Protein AF-R6HQ05-F1 (afdb_monomer_lite)

Radius of gyration: 18.75 Å; chains: 1; bounding box: 53×32×46 Å

Foldseek 3Di:
DVVLVVCVVVVVVVVNLVVLVVCLVVVNDEPLCLLVLQVCLVVPVLVSSLVSLVSDPYDDVQSSLQSPLQSVLVVLLVPDDPVLVVLLVVLVVVLVVCVVVLVLVVNLVSLVVSCVSRVRLVSLVSNLVSCVSVVVLVVSLVSLVVSVVSHYDCVLVSLLSQLLSCVVVVNPVSNVVSVVVNVSCCSNVVPPPPCVVSVVSVVVVVPVD

pLDDT: mean 86.11, std 14.55, range [32.97, 98.38]

Secondary structure (DSSP, 8-state):
-HHHHHHHHTT-HHHHHHHHHHHHHTT---TTHHHHHHHHHHTT-HHHHHHHHHH--SS-HHHHHHHHHHHHHHHHHHHS-HHHHHHHHHHHHHHHHHHHTT-HHHHHHHHHHHHHHH--THHHHHHHHHHHHTT-HHHHHHHHHHHHHH--TTHHHHHHHHHHHHHHTT-HHHHHHHHHHHHHHHHHHTT---HHHHHHHHHTTTT--

Structure (mmCIF, N/CA/C/O backbone):
data_AF-R6HQ05-F1
#
_entry.id   AF-R6HQ05-F1
#
loop_
_atom_site.group_PDB
_atom_site.id
_atom_site.type_symbol
_atom_site.label_atom_id
_atom_site.label_alt_id
_atom_site.label_comp_id
_atom_site.label_asym_id
_atom_site.label_entity_id
_atom_site.label_seq_id
_atom_site.pdbx_PDB_ins_code
_atom_site.Cartn_x
_atom_site.Cartn_y
_atom_site.Cartn_z
_atom_site.occupancy
_atom_site.B_iso_or_equiv
_atom_site.auth_seq_id
_atom_site.auth_comp_id
_atom_site.auth_asym_id
_atom_site.auth_atom_id
_atom_site.pdbx_PDB_model_num
ATOM 1 N N . MET A 1 1 ? -6.463 -5.840 24.312 1.00 82.12 1 MET A N 1
ATOM 2 C CA . MET A 1 1 ? -6.304 -6.082 22.861 1.00 82.12 1 MET A CA 1
ATOM 3 C C . MET A 1 1 ? -6.066 -7.549 22.530 1.00 82.12 1 MET A C 1
ATOM 5 O O . MET A 1 1 ? -6.577 -7.997 21.512 1.00 82.12 1 MET A O 1
ATOM 9 N N . ASP A 1 2 ? -5.379 -8.310 23.385 1.00 84.38 2 ASP A N 1
ATOM 10 C CA . ASP A 1 2 ? -5.102 -9.743 23.169 1.00 84.38 2 ASP A CA 1
ATOM 11 C C . ASP A 1 2 ? -6.356 -10.584 22.919 1.00 84.38 2 ASP A C 1
ATOM 13 O O . ASP A 1 2 ? -6.394 -11.342 21.956 1.00 84.38 2 ASP A O 1
ATOM 17 N N . TYR A 1 3 ? -7.422 -10.345 23.686 1.00 90.12 3 TYR A N 1
ATOM 18 C CA . TYR A 1 3 ? -8.707 -11.016 23.479 1.00 90.12 3 TYR A CA 1
ATOM 19 C C . TYR A 1 3 ? -9.308 -10.764 22.082 1.00 90.12 3 TYR A C 1
ATOM 21 O O . TYR A 1 3 ? -9.751 -11.693 21.417 1.00 90.12 3 TYR A O 1
ATOM 29 N N . ILE A 1 4 ? -9.256 -9.525 21.573 1.00 90.31 4 ILE A N 1
ATOM 30 C CA . ILE A 1 4 ? -9.752 -9.214 20.219 1.00 90.31 4 ILE A CA 1
ATOM 31 C C . ILE A 1 4 ? -8.893 -9.914 19.154 1.00 90.31 4 ILE A C 1
ATOM 33 O O . ILE A 1 4 ? -9.422 -10.408 18.160 1.00 90.31 4 ILE A O 1
ATOM 37 N N . ASN A 1 5 ? -7.574 -9.992 19.358 1.00 86.44 5 ASN A N 1
ATOM 38 C CA . ASN A 1 5 ? -6.688 -10.735 18.459 1.00 86.44 5 ASN A CA 1
ATOM 39 C C . ASN A 1 5 ? -6.980 -12.243 18.472 1.00 86.44 5 ASN A C 1
ATOM 41 O O . ASN A 1 5 ? -6.935 -12.871 17.417 1.00 86.44 5 ASN A O 1
ATOM 45 N N . GLU A 1 6 ? -7.309 -12.821 19.626 1.00 92.06 6 GLU A N 1
ATOM 46 C CA . GLU A 1 6 ? -7.728 -14.220 19.727 1.00 92.06 6 GLU A CA 1
ATOM 47 C C . GLU A 1 6 ? -9.030 -14.471 18.950 1.00 92.06 6 GLU A C 1
ATOM 49 O O . GLU A 1 6 ? -9.093 -15.385 18.125 1.00 92.06 6 GLU A O 1
ATOM 54 N N . LEU A 1 7 ? -10.036 -13.608 19.122 1.00 93.12 7 LEU A N 1
ATOM 55 C CA . LEU A 1 7 ? -11.293 -13.686 18.372 1.00 93.12 7 LEU A CA 1
ATOM 56 C C . LEU A 1 7 ? -11.079 -13.546 16.855 1.00 93.12 7 LEU A C 1
ATOM 58 O O . LEU A 1 7 ? -11.702 -14.269 16.074 1.00 93.12 7 LEU A O 1
ATOM 62 N N . LEU A 1 8 ? -10.164 -12.667 16.424 1.00 88.25 8 LEU A N 1
ATOM 63 C CA . LEU A 1 8 ? -9.763 -12.540 15.017 1.00 88.25 8 LEU A CA 1
ATOM 64 C C . LEU A 1 8 ? -9.166 -13.842 14.468 1.00 88.25 8 LEU A C 1
ATOM 66 O O . LEU A 1 8 ? -9.510 -14.241 13.355 1.00 88.25 8 LEU A O 1
ATOM 70 N N . LEU A 1 9 ? -8.292 -14.512 15.228 1.00 89.44 9 LEU A N 1
ATOM 71 C CA . LEU A 1 9 ? -7.706 -15.801 14.836 1.00 89.44 9 LEU A CA 1
ATOM 72 C C . LEU A 1 9 ? -8.773 -16.897 14.728 1.00 89.44 9 LEU A C 1
ATOM 74 O O . LEU A 1 9 ? -8.717 -17.726 13.820 1.00 89.44 9 LEU A O 1
ATOM 78 N N . GLN A 1 10 ? -9.773 -16.859 15.608 1.00 93.88 10 GLN A N 1
ATOM 79 C CA . GLN A 1 10 ? -10.932 -17.755 15.592 1.00 93.88 10 GLN A CA 1
ATOM 80 C C . GLN A 1 10 ? -11.981 -17.378 14.529 1.00 93.88 10 GLN A C 1
ATOM 82 O O . GLN A 1 10 ? -12.982 -18.079 14.398 1.00 93.88 10 GLN A O 1
ATOM 87 N N . LYS A 1 11 ? -11.773 -16.296 13.762 1.00 93.44 11 LYS A N 1
ATOM 88 C CA . LYS A 1 11 ? -12.719 -15.765 12.762 1.00 93.44 11 LYS A CA 1
ATOM 89 C C . LYS A 1 11 ? -14.097 -15.401 13.339 1.00 93.44 11 LYS A C 1
ATOM 91 O O . LYS A 1 11 ? -15.098 -15.416 12.627 1.00 93.44 11 LYS A O 1
ATOM 96 N N . ARG A 1 12 ? -14.162 -15.050 14.626 1.00 95.62 12 ARG A N 1
ATOM 97 C CA . ARG A 1 12 ? -15.396 -14.648 15.327 1.00 95.62 12 ARG A CA 1
ATOM 98 C C . ARG A 1 12 ? -15.649 -13.153 15.126 1.00 95.62 12 ARG A C 1
ATOM 100 O O . ARG A 1 12 ? -15.539 -12.358 16.055 1.00 95.62 12 ARG A O 1
ATOM 107 N N . TYR A 1 13 ? -15.908 -12.754 13.881 1.00 94.19 13 TYR A N 1
ATOM 108 C CA . TYR A 1 13 ? -15.890 -11.342 13.478 1.00 94.19 13 TYR A CA 1
ATOM 109 C C . TYR A 1 13 ? -16.993 -10.494 14.124 1.00 94.19 13 TYR A C 1
ATOM 111 O O . TYR A 1 13 ? -16.723 -9.357 14.502 1.00 94.19 13 TYR A O 1
ATOM 119 N N . ASP A 1 14 ? -18.192 -11.039 14.335 1.00 93.75 14 ASP A N 1
ATOM 120 C CA . ASP A 1 14 ? -19.282 -10.310 15.005 1.00 93.75 14 ASP A CA 1
ATOM 121 C C . ASP A 1 14 ? -18.916 -9.938 16.451 1.00 93.75 14 ASP A C 1
ATOM 123 O O . ASP A 1 14 ? -19.203 -8.837 16.927 1.00 93.75 14 ASP A O 1
ATOM 127 N N . GLU A 1 15 ? -18.198 -10.825 17.140 1.00 96.00 15 GLU A N 1
ATOM 128 C CA . GLU A 1 15 ? -17.696 -10.576 18.493 1.00 96.00 15 GLU A CA 1
ATOM 129 C C . GLU A 1 15 ? -16.528 -9.597 18.494 1.00 96.00 15 GLU A C 1
ATOM 131 O O . GLU A 1 15 ? -16.461 -8.726 19.360 1.00 96.00 15 GLU A O 1
ATOM 136 N N . VAL A 1 16 ? -15.647 -9.673 17.490 1.00 95.81 16 VAL A N 1
ATOM 137 C CA . VAL A 1 16 ? -14.600 -8.664 17.274 1.00 95.81 16 VAL A CA 1
ATOM 138 C C . VAL A 1 16 ? -15.221 -7.274 17.151 1.00 95.81 16 VAL A C 1
ATOM 140 O O . VAL A 1 16 ? -14.784 -6.354 17.844 1.00 95.81 16 VAL A O 1
ATOM 143 N N . PHE A 1 17 ? -16.251 -7.113 16.315 1.00 95.88 17 PHE A N 1
ATOM 144 C CA . PHE A 1 17 ? -16.939 -5.832 16.160 1.00 95.88 17 PHE A CA 1
ATOM 145 C C . PHE A 1 17 ? -17.631 -5.402 17.449 1.00 95.88 17 PHE A C 1
ATOM 147 O O . PHE A 1 17 ? -17.467 -4.256 17.860 1.00 95.88 17 PHE A O 1
ATOM 154 N N . SER A 1 18 ? -18.314 -6.318 18.135 1.00 94.88 18 SER A N 1
ATOM 155 C CA . SER A 1 18 ? -18.964 -6.037 19.420 1.00 94.88 18 SER A CA 1
ATOM 156 C C . SER A 1 18 ? -17.971 -5.510 20.464 1.00 94.88 18 SER A C 1
ATOM 158 O O . SER A 1 18 ? -18.224 -4.494 21.110 1.00 94.88 18 SER A O 1
ATOM 160 N N . CYS A 1 19 ? -16.793 -6.133 20.581 1.00 95.56 19 CYS A N 1
ATOM 161 C CA . CYS A 1 19 ? -15.726 -5.652 21.457 1.00 95.56 19 CYS A CA 1
ATOM 162 C C . CYS A 1 19 ? -15.192 -4.277 21.031 1.00 95.56 19 CYS A C 1
ATOM 164 O O . CYS A 1 19 ? -14.932 -3.434 21.886 1.00 95.56 19 CYS A O 1
ATOM 166 N N . ILE A 1 20 ? -15.017 -4.034 19.728 1.00 94.69 20 ILE A N 1
ATOM 167 C CA . ILE A 1 20 ? -14.551 -2.737 19.218 1.00 94.69 20 ILE A CA 1
ATOM 168 C C . ILE A 1 20 ? -15.558 -1.628 19.540 1.00 94.69 20 ILE A C 1
ATOM 170 O O . ILE A 1 20 ? -15.151 -0.583 20.047 1.00 94.69 20 ILE A O 1
ATOM 174 N N . TYR A 1 21 ? -16.850 -1.849 19.290 1.00 93.44 21 TYR A N 1
ATOM 175 C CA . TYR A 1 21 ? -17.892 -0.867 19.587 1.00 93.44 21 TYR A CA 1
ATOM 176 C C . TYR A 1 21 ? -17.977 -0.569 21.089 1.00 93.44 21 TYR A C 1
ATOM 178 O O . TYR A 1 21 ? -17.942 0.602 21.457 1.00 93.44 21 TYR A O 1
ATOM 186 N N . SER A 1 22 ? -17.932 -1.588 21.958 1.00 93.31 22 SER A N 1
ATOM 187 C CA . SER A 1 22 ? -17.864 -1.394 23.419 1.00 93.31 22 SER A CA 1
ATOM 188 C C . SER A 1 22 ? -16.647 -0.554 23.835 1.00 93.31 22 SER A C 1
ATOM 190 O O . SER A 1 22 ? -16.787 0.393 24.608 1.00 93.31 22 SER A O 1
ATOM 192 N N . LEU A 1 23 ? -15.458 -0.804 23.270 1.00 92.56 23 LEU A N 1
ATOM 193 C CA . LEU A 1 23 ? -14.274 0.020 23.554 1.00 92.56 23 LEU A CA 1
ATOM 194 C C . LEU A 1 23 ? -14.453 1.486 23.137 1.00 92.56 23 LEU A C 1
ATOM 196 O O . LEU A 1 23 ? -13.932 2.382 23.807 1.00 92.56 23 LEU A O 1
ATOM 200 N N . ILE A 1 24 ? -15.141 1.740 22.023 1.00 90.56 24 ILE A N 1
ATOM 201 C CA . ILE A 1 24 ? -15.408 3.095 21.526 1.00 90.56 24 ILE A CA 1
ATOM 202 C C . ILE A 1 24 ? -16.433 3.797 22.420 1.00 90.56 24 ILE A C 1
ATOM 204 O O . ILE A 1 24 ? -16.172 4.917 22.864 1.00 90.56 24 ILE A O 1
ATOM 208 N N . GLU A 1 25 ? -17.549 3.137 22.733 1.00 90.94 25 GLU A N 1
ATOM 209 C CA . GLU A 1 25 ? -18.609 3.652 23.608 1.00 90.94 25 GLU A CA 1
ATOM 210 C C . GLU A 1 25 ? -18.078 3.987 25.006 1.00 90.94 25 GLU A C 1
ATOM 212 O O . GLU A 1 25 ? -18.337 5.067 25.542 1.00 90.94 25 GLU A O 1
ATOM 217 N N . GLU A 1 26 ? -17.239 3.114 25.565 1.00 91.56 26 GLU A N 1
ATOM 218 C CA . GLU A 1 26 ? -16.600 3.311 26.867 1.00 91.56 26 GLU A CA 1
ATOM 219 C C . GLU A 1 26 ? -15.440 4.320 26.837 1.00 91.56 26 GLU A C 1
ATOM 221 O O . GLU A 1 26 ? -14.815 4.569 27.870 1.00 91.56 26 GLU A O 1
ATOM 226 N N . LYS A 1 27 ? -15.119 4.904 25.671 1.00 88.31 27 LYS A N 1
ATOM 227 C CA . LYS A 1 27 ? -13.971 5.809 25.454 1.00 88.31 27 LYS A CA 1
ATOM 228 C C . LYS A 1 27 ? -12.625 5.193 25.864 1.00 88.31 27 LYS A C 1
ATOM 230 O O . LYS A 1 27 ? -11.702 5.900 26.265 1.00 88.31 27 LYS A O 1
ATOM 235 N N . LYS A 1 28 ? -12.506 3.871 25.740 1.00 89.44 28 LYS A N 1
ATOM 236 C CA . LYS A 1 28 ? -11.291 3.084 26.009 1.00 89.44 28 LYS A CA 1
ATOM 237 C C . LYS A 1 28 ? -10.533 2.705 24.737 1.00 89.44 28 LYS A C 1
ATOM 239 O O . LYS A 1 28 ? -9.497 2.049 24.816 1.00 89.44 28 LYS A O 1
ATOM 244 N N . ALA A 1 29 ? -11.028 3.104 23.567 1.00 87.94 29 ALA A N 1
ATOM 245 C CA . ALA A 1 29 ? -10.339 2.903 22.302 1.00 87.94 29 ALA A CA 1
ATOM 246 C C . ALA A 1 29 ? -8.965 3.599 22.305 1.00 87.94 29 ALA A C 1
ATOM 248 O O . ALA A 1 29 ? -8.835 4.777 22.635 1.00 87.94 29 ALA A O 1
ATOM 249 N N . THR A 1 30 ? -7.931 2.868 21.896 1.00 87.50 30 THR A N 1
ATOM 250 C CA . THR A 1 30 ? -6.555 3.368 21.784 1.00 87.50 30 THR A CA 1
ATOM 251 C C . THR A 1 30 ? -6.050 3.215 20.352 1.00 87.50 30 THR A C 1
ATOM 253 O O . THR A 1 30 ? -6.671 2.541 19.526 1.00 87.50 30 THR A O 1
ATOM 256 N N . LYS A 1 31 ? -4.874 3.792 20.046 1.00 85.25 31 LYS A N 1
ATOM 257 C CA . LYS A 1 31 ? -4.185 3.614 18.745 1.00 85.25 31 LYS A CA 1
ATOM 258 C C . LYS A 1 31 ? -3.986 2.148 18.365 1.00 85.25 31 LYS A C 1
ATOM 260 O O . LYS A 1 31 ? -3.755 1.839 17.199 1.00 85.25 31 LYS A O 1
ATOM 265 N N . GLU A 1 32 ? -4.098 1.247 19.338 1.00 85.88 32 GLU A N 1
ATOM 266 C CA . GLU A 1 32 ? -3.946 -0.173 19.113 1.00 85.88 32 GLU A CA 1
ATOM 267 C C . GLU A 1 32 ? -5.054 -0.794 18.264 1.00 85.88 32 GLU A C 1
ATOM 269 O O . GLU A 1 32 ? -4.862 -1.893 17.747 1.00 85.88 32 GLU A O 1
ATOM 274 N N . LEU A 1 33 ? -6.173 -0.089 18.057 1.00 89.50 33 LEU A N 1
ATOM 275 C CA . LEU A 1 33 ? -7.233 -0.531 17.153 1.00 89.50 33 LEU A CA 1
ATOM 276 C C . LEU A 1 33 ? -6.831 -0.466 15.677 1.00 89.50 33 LEU A C 1
ATOM 278 O O . LEU A 1 33 ? -7.313 -1.285 14.902 1.00 89.50 33 LEU A O 1
ATOM 282 N N . TYR A 1 34 ? -5.958 0.457 15.256 1.00 90.00 34 TYR A N 1
ATOM 283 C CA . TYR A 1 34 ? -5.678 0.647 13.826 1.00 90.00 34 TYR A CA 1
ATOM 284 C C . TYR A 1 34 ? -5.182 -0.617 13.103 1.00 90.00 34 TYR A C 1
ATOM 286 O O . TYR A 1 34 ? -5.715 -0.916 12.038 1.00 90.00 34 TYR A O 1
ATOM 294 N N . PRO A 1 35 ? -4.239 -1.410 13.647 1.00 88.06 35 PRO A N 1
ATOM 295 C CA . PRO A 1 35 ? -3.857 -2.679 13.031 1.00 88.06 35 PRO A CA 1
ATOM 296 C C . PRO A 1 35 ? -5.010 -3.678 12.894 1.00 88.06 35 PRO A C 1
ATOM 298 O O . PRO A 1 35 ? -5.084 -4.404 11.906 1.00 88.06 35 PRO A O 1
ATOM 301 N N . ILE A 1 36 ? -5.912 -3.724 13.878 1.00 91.00 36 ILE A N 1
ATOM 302 C CA . ILE A 1 36 ? -7.086 -4.604 13.859 1.00 91.00 36 ILE A CA 1
ATOM 303 C C . ILE A 1 36 ? -8.043 -4.159 12.755 1.00 91.00 36 ILE A C 1
ATOM 305 O O . ILE A 1 36 ? -8.438 -4.967 11.919 1.00 91.00 36 ILE A O 1
ATOM 309 N N . LEU A 1 37 ? -8.342 -2.861 12.697 1.00 92.44 37 LEU A N 1
ATOM 310 C CA . LEU A 1 37 ? -9.172 -2.264 11.653 1.00 92.44 37 LEU A CA 1
ATOM 311 C C . LEU A 1 37 ? -8.565 -2.459 10.263 1.00 92.44 37 LEU A C 1
ATOM 313 O O . LEU A 1 37 ? -9.282 -2.764 9.315 1.00 92.44 37 LEU A O 1
ATOM 317 N N . PHE A 1 38 ? -7.242 -2.365 10.142 1.00 89.75 38 PHE A N 1
ATOM 318 C CA . PHE A 1 38 ? -6.550 -2.622 8.887 1.00 89.75 38 PHE A CA 1
ATOM 319 C C . PHE A 1 38 ? -6.676 -4.087 8.444 1.00 89.75 38 PHE A C 1
ATOM 321 O O . PHE A 1 38 ? -6.961 -4.346 7.277 1.00 89.75 38 PHE A O 1
ATOM 328 N N . LYS A 1 39 ? -6.536 -5.054 9.365 1.00 88.50 39 LYS A N 1
ATOM 329 C CA . LYS A 1 39 ? -6.783 -6.479 9.072 1.00 88.50 39 LYS A CA 1
ATOM 330 C C . LYS A 1 39 ? -8.230 -6.731 8.650 1.00 88.50 39 LYS A C 1
ATOM 332 O O . LYS A 1 39 ? -8.447 -7.448 7.681 1.00 88.50 39 LYS A O 1
ATOM 337 N N . LEU A 1 40 ? -9.196 -6.138 9.354 1.00 91.81 40 LEU A N 1
ATOM 338 C CA . LEU A 1 40 ? -10.625 -6.258 9.048 1.00 91.81 40 LEU A CA 1
ATOM 339 C C . LEU A 1 40 ? -10.966 -5.677 7.670 1.00 91.81 40 LEU A C 1
ATOM 341 O O . LEU A 1 40 ? -11.715 -6.299 6.920 1.00 91.81 40 LEU A O 1
ATOM 345 N N . ALA A 1 41 ? -10.374 -4.534 7.305 1.00 90.06 41 ALA A N 1
ATOM 346 C CA . ALA A 1 41 ? -10.516 -3.969 5.967 1.00 90.06 41 ALA A CA 1
ATOM 347 C C . ALA A 1 41 ? -9.991 -4.953 4.914 1.00 90.06 41 ALA A C 1
ATOM 349 O O . ALA A 1 41 ? -10.721 -5.302 4.001 1.00 90.06 41 ALA A O 1
ATOM 350 N N . LYS A 1 42 ? -8.788 -5.509 5.099 1.00 85.81 42 LYS A N 1
ATOM 351 C CA . LYS A 1 42 ? -8.187 -6.453 4.140 1.00 85.81 42 LYS A CA 1
ATOM 352 C C . LYS A 1 42 ? -8.975 -7.737 3.890 1.00 85.81 42 LYS A C 1
ATOM 354 O O . LYS A 1 42 ? -8.777 -8.366 2.858 1.00 85.81 42 LYS A O 1
ATOM 359 N N . ILE A 1 43 ? -9.815 -8.157 4.830 1.00 88.50 43 ILE A N 1
ATOM 360 C CA . ILE A 1 43 ? -10.664 -9.347 4.672 1.00 88.50 43 ILE A CA 1
ATOM 361 C C . ILE A 1 43 ? -12.092 -9.002 4.216 1.00 88.50 43 ILE A C 1
ATOM 363 O O . ILE A 1 43 ? -12.940 -9.887 4.181 1.00 88.50 43 ILE A O 1
ATOM 367 N N . GLY A 1 44 ? -12.362 -7.738 3.864 1.00 88.00 44 GLY A N 1
ATOM 368 C CA . GLY A 1 44 ? -13.594 -7.316 3.193 1.00 88.00 44 GLY A CA 1
ATOM 369 C C . GLY A 1 44 ? -14.609 -6.556 4.052 1.00 88.00 44 GLY A C 1
ATOM 370 O O . GLY A 1 44 ? -15.648 -6.158 3.529 1.00 88.00 44 GLY A O 1
ATOM 371 N N . TYR A 1 45 ? -14.340 -6.282 5.335 1.00 91.94 45 TYR A N 1
ATOM 372 C CA . TYR A 1 45 ? -15.265 -5.534 6.209 1.00 91.94 45 TYR A CA 1
ATOM 373 C C . TYR A 1 45 ? -15.192 -4.011 6.007 1.00 91.94 45 TYR A C 1
ATOM 375 O O . TYR A 1 45 ? -15.117 -3.230 6.958 1.00 91.94 45 TYR A O 1
ATOM 383 N N . HIS A 1 46 ? -15.187 -3.569 4.751 1.00 91.31 46 HIS A N 1
ATOM 384 C CA . HIS A 1 46 ? -14.944 -2.179 4.373 1.00 91.31 46 HIS A CA 1
ATOM 385 C C . HIS A 1 46 ? -15.942 -1.197 4.989 1.00 91.31 46 HIS A C 1
ATOM 387 O O . HIS A 1 46 ? -15.532 -0.152 5.487 1.00 91.31 46 HIS A O 1
ATOM 393 N N . PHE A 1 47 ? -17.237 -1.529 4.982 1.00 89.25 47 PHE A N 1
ATOM 394 C CA . PHE A 1 47 ? -18.283 -0.639 5.488 1.00 89.25 47 PHE A CA 1
ATOM 395 C C . PHE A 1 47 ? -18.173 -0.436 7.004 1.00 89.25 47 PHE A C 1
ATOM 397 O O . PHE A 1 47 ? -18.075 0.699 7.465 1.00 89.25 47 PHE A O 1
ATOM 404 N N . GLN A 1 48 ? -18.107 -1.530 7.767 1.00 93.75 48 GLN A N 1
ATOM 405 C CA . GLN A 1 48 ? -17.982 -1.496 9.225 1.00 93.75 48 GLN A CA 1
ATOM 406 C C . GLN A 1 48 ? -16.703 -0.771 9.649 1.00 93.75 48 GLN A C 1
ATOM 408 O O . GLN A 1 48 ? -16.727 0.070 10.544 1.00 93.75 48 GLN A O 1
ATOM 413 N N . VAL A 1 49 ? -15.579 -1.050 8.981 1.00 94.19 49 VAL A N 1
ATOM 414 C CA . VAL A 1 49 ? -14.314 -0.375 9.289 1.00 94.19 49 VAL A CA 1
ATOM 415 C C . VAL A 1 49 ? -14.385 1.117 8.962 1.00 94.19 49 VAL A C 1
ATOM 417 O O . VAL A 1 49 ? -13.898 1.922 9.752 1.00 94.19 49 VAL A O 1
ATOM 420 N N . TYR A 1 50 ? -14.997 1.510 7.842 1.00 91.31 50 TYR A N 1
ATOM 421 C CA . TYR A 1 50 ? -15.147 2.923 7.483 1.00 91.31 50 TYR A CA 1
ATOM 422 C C . TYR A 1 50 ? -16.011 3.692 8.493 1.00 91.31 50 TYR A C 1
ATOM 424 O O . TYR A 1 50 ? -15.642 4.796 8.905 1.00 91.31 50 TYR A O 1
ATOM 432 N N . ASP A 1 51 ? -17.122 3.098 8.930 1.00 90.81 51 ASP A N 1
ATOM 433 C CA . ASP A 1 51 ? -17.991 3.656 9.969 1.00 90.81 51 ASP A CA 1
ATOM 434 C C . ASP A 1 51 ? -17.231 3.847 11.292 1.00 90.81 51 ASP A C 1
ATOM 436 O O . ASP A 1 51 ? -17.169 4.951 11.842 1.00 90.81 51 ASP A O 1
ATOM 440 N N . ILE A 1 52 ? -16.530 2.802 11.740 1.00 93.00 52 ILE A N 1
ATOM 441 C CA . ILE A 1 52 ? -15.691 2.844 12.940 1.00 93.00 52 ILE A CA 1
ATOM 442 C C . ILE A 1 52 ? -14.638 3.956 12.832 1.00 93.00 52 ILE A C 1
ATOM 444 O O . ILE A 1 52 ? -14.515 4.787 13.733 1.00 93.00 52 ILE A O 1
ATOM 448 N N . LEU A 1 53 ? -13.896 4.028 11.722 1.00 91.12 53 LEU A N 1
ATOM 449 C CA . LEU A 1 53 ? -12.868 5.052 11.516 1.00 91.12 53 LEU A CA 1
ATOM 450 C C . LEU A 1 53 ? -13.442 6.468 11.530 1.00 91.12 53 LEU A C 1
ATOM 452 O O . LEU A 1 53 ? -12.792 7.373 12.059 1.00 91.12 53 LEU A O 1
ATOM 456 N N . THR A 1 54 ? -14.631 6.675 10.967 1.00 86.31 54 THR A N 1
ATOM 457 C CA . THR A 1 54 ? -15.295 7.985 10.919 1.00 86.31 54 THR A CA 1
ATOM 458 C C . THR A 1 54 ? -15.628 8.486 12.322 1.00 86.31 54 THR A C 1
ATOM 460 O O . THR A 1 54 ? -15.387 9.657 12.618 1.00 86.31 54 THR A O 1
ATOM 463 N N . ASN A 1 55 ? -16.062 7.583 13.203 1.00 83.56 55 ASN A N 1
ATOM 464 C CA . ASN A 1 55 ? -16.460 7.887 14.578 1.00 83.56 55 ASN A CA 1
ATOM 465 C C . ASN A 1 55 ? -15.300 7.833 15.594 1.00 83.56 55 ASN A C 1
ATOM 467 O O . ASN A 1 55 ? -15.441 8.268 16.740 1.00 83.56 55 ASN A O 1
ATOM 471 N N . LEU A 1 56 ? -14.126 7.336 15.195 1.00 85.44 56 LEU A N 1
ATOM 472 C CA . LEU A 1 56 ? -12.973 7.215 16.084 1.00 85.44 56 LEU A CA 1
ATOM 473 C C . LEU A 1 56 ? -12.314 8.568 16.392 1.00 85.44 56 LEU A C 1
ATOM 475 O O . LEU A 1 56 ? -11.789 9.249 15.509 1.00 85.44 56 LEU A O 1
ATOM 479 N N . SER A 1 57 ? -12.244 8.901 17.682 1.00 79.31 57 SER A N 1
ATOM 480 C CA . SER A 1 57 ? -11.602 10.119 18.201 1.00 79.31 57 SER A CA 1
ATOM 481 C C . SER A 1 57 ? -10.244 9.834 18.858 1.00 79.31 57 SER A C 1
ATOM 483 O O . SER A 1 57 ? -9.995 10.256 19.986 1.00 79.31 57 SER A O 1
ATOM 485 N N . ILE A 1 58 ? -9.355 9.102 18.175 1.00 80.00 58 ILE A N 1
ATOM 486 C CA . ILE A 1 58 ? -8.002 8.791 18.680 1.00 80.00 58 ILE A CA 1
ATOM 487 C C . ILE A 1 58 ? -6.895 9.344 17.762 1.00 80.00 58 ILE A C 1
ATOM 489 O O . ILE A 1 58 ? -7.088 9.426 16.545 1.00 80.00 58 ILE A O 1
ATOM 493 N N . PRO A 1 59 ? -5.696 9.664 18.290 1.00 74.00 59 PRO A N 1
ATOM 494 C CA . PRO A 1 59 ? -4.556 10.077 17.471 1.00 74.00 59 PRO A CA 1
ATOM 495 C C . PRO A 1 59 ? -4.130 8.986 16.474 1.00 74.00 59 PRO A C 1
ATOM 497 O O . PRO A 1 59 ? -3.964 7.836 16.867 1.00 74.00 59 PRO A O 1
ATOM 500 N N . GLY A 1 60 ? -3.922 9.346 15.202 1.00 75.94 60 GLY A N 1
ATOM 501 C CA . GLY A 1 60 ? -3.463 8.408 14.160 1.00 75.94 60 GLY A CA 1
ATOM 502 C C . GLY A 1 60 ? -3.832 8.828 12.737 1.00 75.94 60 GLY A C 1
ATOM 503 O O . GLY A 1 60 ? -4.412 8.059 11.975 1.00 75.94 60 GLY A O 1
ATOM 504 N N . LYS A 1 61 ? -3.563 10.093 12.377 1.00 81.12 61 LYS A N 1
ATOM 505 C CA . LYS A 1 61 ? -4.005 10.683 11.097 1.00 81.12 61 LYS A CA 1
ATOM 506 C C . LYS A 1 61 ? -3.483 9.913 9.877 1.00 81.12 61 LYS A C 1
ATOM 508 O O . LYS A 1 61 ? -4.170 9.854 8.862 1.00 81.12 61 LYS A O 1
ATOM 513 N N . MET A 1 62 ? -2.269 9.365 9.953 1.00 81.69 62 MET A N 1
ATOM 514 C CA . MET A 1 62 ? -1.667 8.617 8.848 1.00 81.69 62 MET A CA 1
ATOM 515 C C . MET A 1 62 ? -2.259 7.208 8.754 1.00 81.69 62 MET A C 1
ATOM 517 O O . MET A 1 62 ? -2.609 6.772 7.665 1.00 81.69 62 MET A O 1
ATOM 521 N N . GLU A 1 63 ? -2.400 6.524 9.884 1.00 86.25 63 GLU A N 1
ATOM 522 C CA . GLU A 1 63 ? -2.943 5.175 10.003 1.00 86.25 63 GLU A CA 1
ATOM 523 C C . GLU A 1 63 ? -4.391 5.132 9.525 1.00 86.25 63 GLU A C 1
ATOM 525 O O . GLU A 1 63 ? -4.717 4.352 8.633 1.00 86.25 63 GLU A O 1
ATOM 530 N N . LYS A 1 64 ? -5.225 6.050 10.032 1.00 88.06 64 LYS A N 1
ATOM 531 C CA . LYS A 1 64 ? -6.603 6.243 9.571 1.00 88.06 64 LYS A CA 1
ATOM 532 C C . LYS A 1 64 ? -6.653 6.440 8.058 1.00 88.06 64 LYS A C 1
ATOM 534 O O . LYS A 1 64 ? -7.372 5.721 7.374 1.00 88.06 64 LYS A O 1
ATOM 539 N N . ARG A 1 65 ? -5.830 7.352 7.528 1.00 86.81 65 ARG A N 1
ATOM 540 C CA . ARG A 1 65 ? -5.759 7.624 6.088 1.00 86.81 65 ARG A CA 1
ATOM 541 C C . ARG A 1 65 ? -5.376 6.380 5.281 1.00 86.81 65 ARG A C 1
ATOM 543 O O . ARG A 1 65 ? -5.980 6.141 4.245 1.00 86.81 65 ARG A O 1
ATOM 550 N N . ILE A 1 66 ? -4.400 5.595 5.742 1.00 88.06 66 ILE A N 1
ATOM 551 C CA . ILE A 1 66 ? -3.980 4.362 5.058 1.00 88.06 66 ILE A CA 1
ATOM 552 C C . ILE A 1 66 ? -5.143 3.376 4.949 1.00 88.06 66 ILE A C 1
ATOM 554 O O . ILE A 1 66 ? -5.390 2.857 3.864 1.00 88.06 66 ILE A O 1
ATOM 558 N N . ILE A 1 67 ? -5.879 3.153 6.040 1.00 89.38 67 ILE A N 1
ATOM 559 C CA . ILE A 1 67 ? -7.004 2.209 6.046 1.00 89.38 67 ILE A CA 1
ATOM 560 C C . ILE A 1 67 ? -8.162 2.733 5.183 1.00 89.38 67 ILE A C 1
ATOM 562 O O . ILE A 1 67 ? -8.727 1.984 4.392 1.00 89.38 67 ILE A O 1
ATOM 566 N N . GLU A 1 68 ? -8.489 4.024 5.274 1.00 89.44 68 GLU A N 1
ATOM 567 C CA . GLU A 1 68 ? -9.519 4.643 4.427 1.00 89.44 68 GLU A CA 1
ATOM 568 C C . GLU A 1 68 ? -9.192 4.527 2.936 1.00 89.44 68 GLU A C 1
ATOM 570 O O . GLU A 1 68 ? -10.076 4.279 2.119 1.00 89.44 68 GLU A O 1
ATOM 575 N N . ASN A 1 69 ? -7.930 4.724 2.563 1.00 88.75 69 ASN A N 1
ATOM 576 C CA . ASN A 1 69 ? -7.505 4.619 1.174 1.00 88.75 69 ASN A CA 1
ATOM 577 C C . ASN A 1 69 ? -7.450 3.173 0.689 1.00 88.75 69 ASN A C 1
ATOM 579 O O . ASN A 1 69 ? -7.690 2.936 -0.489 1.00 88.75 69 ASN A O 1
ATOM 583 N N . GLU A 1 70 ? -7.182 2.217 1.577 1.00 86.50 70 GLU A N 1
ATOM 584 C CA . GLU A 1 70 ? -7.316 0.798 1.259 1.00 86.50 70 GLU A CA 1
ATOM 585 C C . GLU A 1 70 ? -8.758 0.458 0.875 1.00 86.50 70 GLU A C 1
ATOM 587 O O . GLU A 1 70 ? -9.006 -0.084 -0.198 1.00 86.50 70 GLU A O 1
ATOM 592 N N . ILE A 1 71 ? -9.720 0.899 1.689 1.00 89.38 71 ILE A N 1
ATOM 593 C CA . ILE A 1 71 ? -11.151 0.737 1.412 1.00 89.38 71 ILE A CA 1
ATOM 594 C C . ILE A 1 71 ? -11.537 1.408 0.086 1.00 89.38 71 ILE A C 1
ATOM 596 O O . ILE A 1 71 ? -12.237 0.818 -0.735 1.00 89.38 71 ILE A O 1
ATOM 600 N N . LYS A 1 72 ? -11.061 2.636 -0.155 1.00 89.12 72 LYS A N 1
ATOM 601 C CA . LYS A 1 72 ? -11.328 3.360 -1.408 1.00 89.12 72 LYS A CA 1
ATOM 602 C C . LYS A 1 72 ? -10.715 2.678 -2.626 1.00 89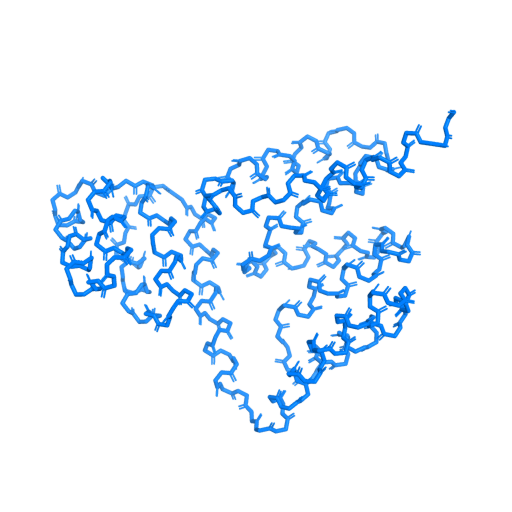.12 72 LYS A C 1
ATOM 604 O O . LYS A 1 72 ? -11.298 2.756 -3.703 1.00 89.12 72 LYS A O 1
ATOM 609 N N . ASN A 1 73 ? -9.555 2.043 -2.486 1.00 88.25 73 ASN A N 1
ATOM 610 C CA . ASN A 1 73 ? -8.925 1.312 -3.579 1.00 88.25 73 ASN A CA 1
ATOM 611 C C . ASN A 1 73 ? -9.741 0.084 -3.966 1.00 88.25 73 ASN A C 1
ATOM 613 O O . ASN A 1 73 ? -9.950 -0.129 -5.158 1.00 88.25 73 ASN A O 1
ATOM 617 N N . GLU A 1 74 ? -10.267 -0.653 -2.988 1.00 87.56 74 GLU A N 1
ATOM 618 C CA . GLU A 1 74 ? -11.186 -1.751 -3.281 1.00 87.56 74 GLU A CA 1
ATOM 619 C C . GLU A 1 74 ? -12.452 -1.237 -3.975 1.00 87.56 74 GLU A C 1
ATOM 621 O O . GLU A 1 74 ? -12.844 -1.735 -5.027 1.00 87.56 74 GLU A O 1
ATOM 626 N N . GLN A 1 75 ? -13.084 -0.197 -3.422 1.00 88.75 75 GLN A N 1
ATOM 627 C CA . GLN A 1 75 ? -14.276 0.403 -4.027 1.00 88.75 75 GLN A CA 1
ATOM 628 C C . GLN A 1 75 ? -14.000 0.848 -5.464 1.00 88.75 75 GLN A C 1
ATOM 630 O O . GLN A 1 75 ? -14.819 0.635 -6.355 1.00 88.75 75 GLN A O 1
ATOM 635 N N . LYS A 1 76 ? -12.821 1.426 -5.712 1.00 91.19 76 LYS A N 1
ATOM 636 C CA . LYS A 1 76 ? -12.383 1.797 -7.053 1.00 91.19 76 LYS A CA 1
ATOM 637 C C . LYS A 1 76 ? -12.261 0.578 -7.963 1.00 91.19 76 LYS A C 1
ATOM 639 O O . LYS A 1 76 ? -12.767 0.648 -9.076 1.00 91.19 76 LYS A O 1
ATOM 644 N N . TYR A 1 77 ? -11.641 -0.509 -7.503 1.00 91.50 77 TYR A N 1
ATOM 645 C CA . TYR A 1 77 ? -11.552 -1.758 -8.263 1.00 91.50 77 TYR A CA 1
ATOM 646 C C . TYR A 1 77 ? -12.942 -2.305 -8.611 1.00 91.50 77 TYR A C 1
ATOM 648 O O . TYR A 1 77 ? -13.200 -2.647 -9.762 1.00 91.50 77 TYR A O 1
ATOM 656 N N . MET A 1 78 ? -13.878 -2.308 -7.658 1.00 90.69 78 MET A N 1
ATOM 657 C CA . MET A 1 78 ? -15.253 -2.766 -7.888 1.00 90.69 78 MET A CA 1
ATOM 658 C C . MET A 1 78 ? -15.975 -1.955 -8.974 1.00 90.69 78 MET A C 1
ATOM 660 O O . MET A 1 78 ? -16.734 -2.538 -9.750 1.00 90.69 78 MET A O 1
ATOM 664 N N . LEU A 1 79 ? -15.701 -0.648 -9.055 1.00 94.31 79 LEU A N 1
ATOM 665 C CA . LEU A 1 79 ? -16.259 0.276 -10.049 1.00 94.31 79 LEU A CA 1
ATOM 666 C C . LEU A 1 79 ? -15.601 0.183 -11.437 1.00 94.31 79 LEU A C 1
ATOM 668 O O . LEU A 1 79 ? -16.117 0.779 -12.383 1.00 94.31 79 LEU A O 1
ATOM 672 N N . LEU A 1 80 ? -14.479 -0.530 -11.580 1.00 95.75 80 LEU A N 1
ATOM 673 C CA . LEU A 1 80 ? -13.881 -0.793 -12.888 1.00 95.75 80 LEU A CA 1
ATOM 674 C C . LEU A 1 80 ? -14.792 -1.710 -13.717 1.00 95.75 80 LEU A C 1
ATOM 676 O O . LEU A 1 80 ? -15.399 -2.650 -13.191 1.00 95.75 80 LEU A O 1
ATOM 680 N N . ASN A 1 81 ? -14.849 -1.465 -15.026 1.00 97.25 81 ASN A N 1
ATOM 681 C CA . ASN A 1 81 ? -15.488 -2.395 -15.958 1.00 97.25 81 ASN A CA 1
ATOM 682 C C . ASN A 1 81 ? -14.620 -3.648 -16.183 1.00 97.25 81 ASN A C 1
ATOM 684 O O . ASN A 1 81 ? -13.445 -3.672 -15.813 1.00 97.25 81 ASN A O 1
ATOM 688 N N . ASP A 1 82 ? -15.190 -4.679 -16.806 1.00 97.69 82 ASP A N 1
ATOM 689 C CA . ASP A 1 82 ? -14.526 -5.980 -16.966 1.00 97.69 82 ASP A CA 1
ATOM 690 C C . ASP A 1 82 ? -13.190 -5.879 -17.716 1.00 97.69 82 ASP A C 1
ATOM 692 O O . ASP A 1 82 ? -12.198 -6.460 -17.287 1.00 97.69 82 ASP A O 1
ATOM 696 N N . TYR A 1 83 ? -13.124 -5.052 -18.762 1.00 97.50 83 TYR A N 1
ATOM 697 C CA . TYR A 1 83 ? -11.889 -4.801 -19.511 1.00 97.50 83 TYR A CA 1
ATOM 698 C C . TYR A 1 83 ? -10.805 -4.126 -18.654 1.00 97.50 83 TYR A C 1
ATOM 700 O O . TYR A 1 83 ? -9.628 -4.479 -18.707 1.00 97.50 83 TYR A O 1
ATOM 708 N N . GLN A 1 84 ? -11.185 -3.148 -17.830 1.00 98.06 84 GLN A N 1
ATOM 709 C CA . GLN A 1 84 ? -10.263 -2.482 -16.910 1.00 98.06 84 GLN A CA 1
ATOM 710 C C . GLN A 1 84 ? -9.765 -3.429 -15.812 1.00 98.06 84 GLN A C 1
ATOM 712 O O . GLN A 1 84 ? -8.593 -3.342 -15.439 1.00 98.06 84 GLN A O 1
ATOM 717 N N . LYS A 1 85 ? -10.629 -4.318 -15.304 1.00 97.12 85 LYS A N 1
ATOM 718 C CA . LYS A 1 85 ? -10.253 -5.354 -14.330 1.00 97.12 85 LYS A CA 1
ATOM 719 C C . LYS A 1 85 ? -9.275 -6.346 -14.942 1.00 97.12 85 LYS A C 1
ATOM 721 O O . LYS A 1 85 ? -8.213 -6.550 -14.369 1.00 97.12 85 LYS A O 1
ATOM 726 N N . GLU A 1 86 ? -9.567 -6.846 -16.142 1.00 97.31 86 GLU A N 1
ATOM 727 C CA . GLU A 1 86 ? -8.678 -7.743 -16.887 1.00 97.31 86 GLU A CA 1
ATOM 728 C C . GLU A 1 86 ? -7.279 -7.135 -17.059 1.00 97.31 86 GLU A C 1
ATOM 730 O O . GLU A 1 86 ? -6.281 -7.778 -16.739 1.00 97.31 86 GLU A O 1
ATOM 735 N N . ILE A 1 87 ? -7.194 -5.866 -17.476 1.00 97.56 87 ILE A N 1
ATOM 736 C CA . ILE A 1 87 ? -5.910 -5.161 -17.608 1.00 97.56 87 ILE A CA 1
ATOM 737 C C . ILE A 1 87 ? -5.180 -5.041 -16.273 1.00 97.56 87 ILE A C 1
ATOM 739 O O . ILE A 1 87 ? -3.961 -5.210 -16.227 1.00 97.56 87 ILE A O 1
ATOM 743 N N . TYR A 1 88 ? -5.885 -4.685 -15.200 1.00 96.19 88 TYR A N 1
ATOM 744 C CA . TYR A 1 88 ? -5.268 -4.542 -13.884 1.00 96.19 88 TYR A CA 1
ATOM 745 C C . TYR A 1 88 ? -4.724 -5.881 -13.379 1.00 96.19 88 TYR A C 1
ATOM 747 O O . TYR A 1 88 ? -3.559 -5.949 -12.982 1.00 96.19 88 TYR A O 1
ATOM 755 N N . ASP A 1 89 ? -5.531 -6.937 -13.453 1.00 95.00 89 ASP A N 1
ATOM 756 C CA . ASP A 1 89 ? -5.188 -8.265 -12.949 1.00 95.00 89 ASP A CA 1
ATOM 757 C C . ASP A 1 89 ? -4.042 -8.897 -13.764 1.00 95.00 89 ASP A C 1
ATOM 759 O O . ASP A 1 89 ? -3.071 -9.398 -13.183 1.00 95.00 89 ASP A O 1
ATOM 763 N N . ASP A 1 90 ? -4.074 -8.787 -15.100 1.00 96.31 90 ASP A N 1
ATOM 764 C CA . ASP A 1 90 ? -2.972 -9.217 -15.976 1.00 96.31 90 ASP A CA 1
ATOM 765 C C . ASP A 1 90 ? -1.690 -8.423 -15.681 1.00 96.31 90 ASP A C 1
ATOM 767 O O . ASP A 1 90 ? -0.613 -9.007 -15.524 1.00 96.31 90 ASP A O 1
ATOM 771 N N . ALA A 1 91 ? -1.786 -7.100 -15.509 1.00 96.88 91 ALA A N 1
ATOM 772 C CA . ALA A 1 91 ? -0.625 -6.278 -15.190 1.00 96.88 91 ALA A CA 1
ATOM 773 C C . ALA A 1 91 ? 0.019 -6.677 -13.857 1.00 96.88 91 ALA A C 1
ATOM 775 O O . ALA A 1 91 ? 1.246 -6.785 -13.797 1.00 96.88 91 ALA A O 1
ATOM 776 N N . ILE A 1 92 ? -0.763 -6.937 -12.802 1.00 93.06 92 ILE A N 1
ATOM 777 C CA . ILE A 1 92 ? -0.240 -7.401 -11.505 1.00 93.06 92 ILE A CA 1
ATOM 778 C C . ILE A 1 92 ? 0.601 -8.670 -11.682 1.00 93.06 92 ILE A C 1
ATOM 780 O O . ILE A 1 92 ? 1.734 -8.739 -11.184 1.00 93.06 92 ILE A O 1
ATOM 784 N N . TRP A 1 93 ? 0.076 -9.652 -12.417 1.00 93.19 93 TRP A N 1
ATOM 785 C CA . TRP A 1 93 ? 0.775 -10.906 -12.678 1.00 93.19 93 TRP A CA 1
ATOM 786 C C . TRP A 1 93 ? 2.059 -10.681 -13.489 1.00 93.19 93 TRP A C 1
ATOM 788 O O . TRP A 1 93 ? 3.146 -11.069 -13.046 1.00 93.19 93 TRP A O 1
ATOM 798 N N . ARG A 1 94 ? 1.971 -9.971 -14.621 1.00 95.50 94 ARG A N 1
ATOM 799 C CA . ARG A 1 94 ? 3.122 -9.720 -15.502 1.00 95.50 94 ARG A CA 1
ATOM 800 C C . ARG A 1 94 ? 4.223 -8.938 -14.811 1.00 95.50 94 ARG A C 1
ATOM 802 O O . ARG A 1 94 ? 5.383 -9.326 -14.880 1.00 95.50 94 ARG A O 1
ATOM 809 N N . ILE A 1 95 ? 3.887 -7.867 -14.093 1.00 95.00 95 ILE A N 1
ATOM 810 C CA . ILE A 1 95 ? 4.867 -7.064 -13.350 1.00 95.00 95 ILE A CA 1
ATOM 811 C C . ILE A 1 95 ? 5.678 -7.948 -12.395 1.00 95.00 95 ILE A C 1
ATOM 813 O O . ILE A 1 95 ? 6.895 -7.780 -12.286 1.00 95.00 95 ILE A O 1
ATOM 817 N N . SER A 1 96 ? 5.020 -8.876 -11.695 1.00 89.38 96 SER A N 1
ATOM 818 C CA . SER A 1 96 ? 5.685 -9.801 -10.776 1.00 89.38 96 SER A CA 1
ATOM 819 C C . SER A 1 96 ? 6.717 -10.673 -11.500 1.00 89.38 96 SER A C 1
ATOM 821 O O . SER A 1 96 ? 7.869 -10.746 -11.062 1.00 89.38 96 SER A O 1
ATOM 823 N N . GLU A 1 97 ? 6.337 -11.268 -12.631 1.00 93.69 97 GLU A N 1
ATOM 824 C CA . GLU A 1 97 ? 7.214 -12.119 -13.442 1.00 93.69 97 GLU A CA 1
ATOM 825 C C . GLU A 1 97 ? 8.372 -11.333 -14.070 1.00 93.69 97 GLU A C 1
ATOM 827 O O . GLU A 1 97 ? 9.536 -11.713 -13.928 1.00 93.69 97 GLU A O 1
ATOM 832 N N . GLU A 1 98 ? 8.096 -10.175 -14.668 1.00 95.88 98 GLU A N 1
ATOM 833 C CA . GLU A 1 98 ? 9.126 -9.333 -15.282 1.00 95.88 98 GLU A CA 1
ATOM 834 C C . GLU A 1 98 ? 10.150 -8.834 -14.247 1.00 95.88 98 GLU A C 1
ATOM 836 O O . GLU A 1 98 ? 11.354 -8.794 -14.515 1.00 95.88 98 GLU A O 1
ATOM 841 N N . ILE A 1 99 ? 9.716 -8.506 -13.021 1.00 88.62 99 ILE A N 1
ATOM 842 C CA . ILE A 1 99 ? 10.635 -8.138 -11.933 1.00 88.62 99 ILE A CA 1
ATOM 843 C C . ILE A 1 99 ? 11.542 -9.314 -11.548 1.00 88.62 99 ILE A C 1
ATOM 845 O O . ILE A 1 99 ? 12.735 -9.088 -11.321 1.00 88.62 99 ILE A O 1
ATOM 849 N N . LYS A 1 100 ? 11.020 -10.548 -11.473 1.0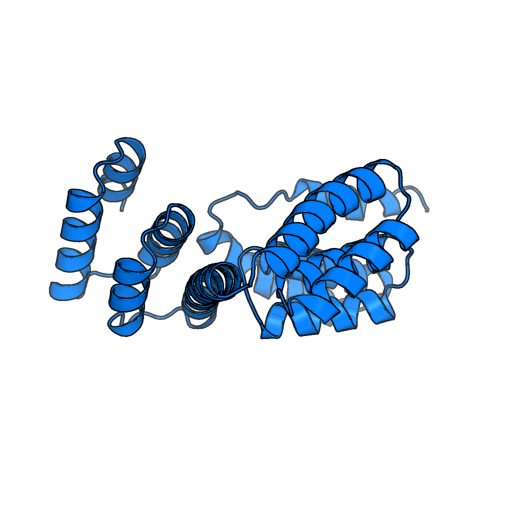0 90.00 100 LYS A N 1
ATOM 850 C CA . LYS A 1 100 ? 11.834 -11.750 -11.200 1.00 90.00 100 LYS A CA 1
ATOM 851 C C . LYS A 1 100 ? 12.864 -11.980 -12.307 1.00 90.00 100 LYS A C 1
ATOM 853 O O . LYS A 1 100 ? 14.031 -12.236 -12.011 1.00 90.00 100 LYS A O 1
ATOM 858 N N . ASN A 1 101 ? 12.457 -11.777 -13.558 1.00 93.94 101 ASN A N 1
ATOM 859 C CA . ASN A 1 101 ? 13.296 -11.921 -14.748 1.00 93.94 101 ASN A CA 1
ATOM 860 C C . ASN A 1 101 ? 14.227 -10.723 -15.000 1.00 93.94 101 ASN A C 1
ATOM 862 O O . ASN A 1 101 ? 14.957 -10.700 -15.988 1.00 93.94 101 ASN A O 1
ATOM 866 N N . LYS A 1 102 ? 14.245 -9.731 -14.098 1.00 93.81 102 LYS A N 1
ATOM 867 C CA . LYS A 1 102 ? 15.028 -8.488 -14.205 1.00 93.81 102 LYS A CA 1
ATOM 868 C C . LYS A 1 102 ? 14.689 -7.628 -15.436 1.00 93.81 102 LYS A C 1
ATOM 870 O O . LYS A 1 102 ? 15.444 -6.717 -15.775 1.00 93.81 102 LYS A O 1
ATOM 875 N N . ALA A 1 103 ? 13.541 -7.857 -16.064 1.00 96.56 103 ALA A N 1
ATOM 876 C CA . ALA A 1 103 ? 13.017 -7.104 -17.199 1.00 96.56 103 ALA A CA 1
ATOM 877 C C . ALA A 1 103 ? 12.265 -5.846 -16.719 1.00 96.56 103 ALA A C 1
ATOM 879 O O . ALA A 1 103 ? 11.057 -5.674 -16.881 1.00 96.56 103 ALA A O 1
ATOM 880 N N . TYR A 1 104 ? 12.995 -4.940 -16.066 1.00 96.50 104 TYR A N 1
ATOM 881 C CA . TYR A 1 104 ? 12.393 -3.818 -15.340 1.00 96.50 104 TYR A CA 1
ATOM 882 C C . TYR A 1 104 ? 11.728 -2.767 -16.240 1.00 96.50 104 TYR A C 1
ATOM 884 O O . TYR A 1 104 ? 10.764 -2.138 -15.808 1.00 96.50 104 TYR A O 1
ATOM 892 N N . ILE A 1 105 ? 12.204 -2.591 -17.478 1.00 97.81 105 ILE A N 1
ATOM 893 C CA . ILE A 1 105 ? 11.562 -1.697 -18.458 1.00 97.81 105 ILE A CA 1
ATOM 894 C C . ILE A 1 105 ? 10.162 -2.226 -18.788 1.00 97.81 105 ILE A C 1
ATOM 896 O O . ILE A 1 105 ? 9.191 -1.479 -18.708 1.00 97.81 105 ILE A O 1
ATOM 900 N N . THR A 1 106 ? 10.040 -3.525 -19.064 1.00 97.50 106 THR A N 1
ATOM 901 C CA . THR A 1 106 ? 8.757 -4.180 -19.346 1.00 97.50 106 THR A CA 1
ATOM 902 C C . THR A 1 106 ? 7.810 -4.085 -18.150 1.00 97.50 106 THR A C 1
ATOM 904 O O . THR A 1 106 ? 6.661 -3.673 -18.301 1.00 97.50 106 THR A O 1
ATOM 907 N N . ALA A 1 107 ? 8.305 -4.351 -16.934 1.00 97.88 107 ALA A N 1
ATOM 908 C CA . ALA A 1 107 ? 7.527 -4.170 -15.705 1.00 97.88 107 ALA A CA 1
ATOM 909 C C . ALA A 1 107 ? 7.017 -2.723 -15.544 1.00 97.88 107 ALA A C 1
ATOM 911 O O . ALA A 1 107 ? 5.864 -2.499 -15.173 1.00 97.88 107 ALA A O 1
ATOM 912 N N . TYR A 1 108 ? 7.859 -1.729 -15.845 1.00 98.19 108 TYR A N 1
ATOM 913 C CA . TYR A 1 108 ? 7.467 -0.321 -15.830 1.00 98.19 108 TYR A CA 1
ATOM 914 C C . TYR A 1 108 ? 6.389 -0.007 -16.878 1.00 98.19 108 TYR A C 1
ATOM 916 O O . TYR A 1 108 ? 5.460 0.747 -16.578 1.00 98.19 108 TYR A O 1
ATOM 924 N N . MET A 1 109 ? 6.490 -0.580 -18.081 1.00 98.19 109 MET A N 1
ATOM 925 C CA . MET A 1 109 ? 5.506 -0.393 -19.150 1.00 98.19 109 MET A CA 1
ATOM 926 C C . MET A 1 109 ? 4.138 -0.959 -18.761 1.00 98.19 109 MET A C 1
ATOM 928 O O . MET A 1 109 ? 3.155 -0.226 -18.853 1.00 98.19 109 MET A O 1
ATOM 932 N N . TYR A 1 110 ? 4.074 -2.192 -18.243 1.00 98.38 110 TYR A N 1
ATOM 933 C CA . TYR A 1 110 ? 2.817 -2.779 -17.759 1.00 98.38 110 TYR A CA 1
ATOM 934 C C . TYR A 1 110 ? 2.185 -1.936 -16.649 1.00 98.38 110 TYR A C 1
ATOM 936 O O . TYR A 1 110 ? 1.009 -1.588 -16.733 1.00 98.38 110 TYR A O 1
ATOM 944 N N . ALA A 1 111 ? 2.976 -1.517 -15.656 1.00 97.56 111 ALA A N 1
ATOM 945 C CA . ALA A 1 111 ? 2.476 -0.683 -14.565 1.00 97.56 111 ALA A CA 1
ATOM 946 C C . ALA A 1 111 ? 1.993 0.695 -15.056 1.00 97.56 111 ALA A C 1
ATOM 948 O O . ALA A 1 111 ? 0.993 1.225 -14.576 1.00 97.56 111 ALA A O 1
ATOM 949 N N . SER A 1 112 ? 2.684 1.290 -16.030 1.00 97.75 112 SER A N 1
ATOM 950 C CA . SER A 1 112 ? 2.301 2.585 -16.604 1.00 97.75 112 SER A CA 1
ATOM 951 C C . SER A 1 112 ? 1.018 2.498 -17.421 1.00 97.75 112 SER A C 1
ATOM 953 O O . SER A 1 112 ? 0.148 3.351 -17.252 1.00 97.75 112 SER A O 1
ATOM 955 N N . TYR A 1 113 ? 0.889 1.460 -18.246 1.00 98.12 113 TYR A N 1
ATOM 956 C CA . TYR A 1 113 ? -0.301 1.211 -19.050 1.00 98.12 113 TYR A CA 1
ATOM 957 C C . TYR A 1 113 ? -1.522 0.909 -18.174 1.00 98.12 113 TYR A C 1
ATOM 959 O O . TYR A 1 113 ? -2.552 1.572 -18.288 1.00 98.12 113 TYR A O 1
ATOM 967 N N . ALA A 1 114 ? -1.396 -0.011 -17.217 1.00 97.69 114 ALA A N 1
ATOM 968 C CA . ALA A 1 114 ? -2.487 -0.314 -16.297 1.00 97.69 114 ALA A CA 1
ATOM 969 C C . ALA A 1 114 ? -2.905 0.920 -15.487 1.00 97.69 114 ALA A C 1
ATOM 971 O O . ALA A 1 114 ? -4.100 1.167 -15.317 1.00 97.69 114 ALA A O 1
ATOM 972 N N . TYR A 1 115 ? -1.954 1.756 -15.047 1.00 96.38 115 TYR A N 1
ATOM 973 C CA . TYR A 1 115 ? -2.289 3.010 -14.372 1.00 96.38 115 TYR A CA 1
ATOM 974 C C . TYR A 1 115 ? -3.058 3.981 -15.272 1.00 96.38 115 TYR A C 1
ATOM 976 O O . TYR A 1 115 ? -4.005 4.600 -14.800 1.00 96.38 115 TYR A O 1
ATOM 984 N N . SER A 1 116 ? -2.698 4.124 -16.552 1.00 97.38 116 SER A N 1
ATOM 985 C CA . SER A 1 116 ? -3.407 5.050 -17.445 1.00 97.38 116 SER A CA 1
ATOM 986 C C . SER A 1 116 ? -4.835 4.605 -17.753 1.00 97.38 116 SER A C 1
ATOM 988 O O . SER A 1 116 ? -5.688 5.449 -18.001 1.00 97.38 116 SER A O 1
ATOM 990 N N . ILE A 1 117 ? -5.100 3.296 -17.729 1.00 97.50 117 ILE A N 1
ATOM 991 C CA . ILE A 1 117 ? -6.426 2.731 -18.016 1.00 97.50 117 ILE A CA 1
ATOM 992 C C . ILE A 1 117 ? -7.325 2.688 -16.773 1.00 97.50 117 ILE A C 1
ATOM 994 O O . ILE A 1 117 ? -8.529 2.932 -16.862 1.00 97.50 117 ILE A O 1
ATOM 998 N N . THR A 1 118 ? -6.750 2.378 -15.611 1.00 95.44 118 THR A N 1
ATOM 999 C CA . THR A 1 118 ? -7.519 2.079 -14.389 1.00 95.44 118 THR A CA 1
ATOM 1000 C C . THR A 1 118 ? -7.380 3.157 -13.317 1.00 95.44 118 THR A C 1
ATOM 1002 O O . THR A 1 118 ? -8.208 3.280 -12.415 1.00 95.44 118 THR A O 1
ATOM 1005 N N . GLY A 1 119 ? -6.304 3.946 -13.369 1.00 93.12 119 GLY A N 1
ATOM 1006 C CA . GLY A 1 119 ? -5.909 4.875 -12.315 1.00 93.12 119 GLY A CA 1
ATOM 1007 C C . GLY A 1 119 ? -5.639 4.201 -10.967 1.00 93.12 119 GLY A C 1
ATOM 1008 O O . GLY A 1 119 ? -5.664 4.893 -9.947 1.00 93.12 119 GLY A O 1
ATOM 1009 N N . MET A 1 120 ? -5.466 2.876 -10.914 1.00 92.69 120 MET A N 1
ATOM 1010 C CA . MET A 1 120 ? -5.297 2.137 -9.661 1.00 92.69 120 MET A CA 1
ATOM 1011 C C . MET A 1 120 ? -3.990 2.546 -8.967 1.00 92.69 120 MET A C 1
ATOM 1013 O O . MET A 1 120 ? -2.915 2.343 -9.537 1.00 92.69 120 MET A O 1
ATOM 1017 N N . PRO A 1 121 ? -4.031 3.111 -7.743 1.00 91.38 121 PRO A N 1
ATOM 1018 C CA . PRO A 1 121 ? -2.841 3.677 -7.102 1.00 91.38 121 PRO A CA 1
ATOM 1019 C C . PRO A 1 121 ? -1.704 2.682 -6.876 1.00 91.38 121 PRO A C 1
ATOM 1021 O O . PRO A 1 121 ? -0.541 3.078 -6.886 1.00 91.38 121 PRO A O 1
ATOM 1024 N N . GLU A 1 122 ? -2.006 1.391 -6.714 1.00 91.00 122 GLU A N 1
ATOM 1025 C CA . GLU A 1 122 ? -0.986 0.346 -6.571 1.00 91.00 122 GLU A CA 1
ATOM 1026 C C . GLU A 1 122 ? -0.018 0.306 -7.768 1.00 91.00 122 GLU A C 1
ATOM 1028 O O . GLU A 1 122 ? 1.173 0.029 -7.611 1.00 91.00 122 GLU A O 1
ATOM 1033 N N . MET A 1 123 ? -0.475 0.692 -8.963 1.00 94.94 123 MET A N 1
ATOM 1034 C CA . MET A 1 123 ? 0.388 0.768 -10.139 1.00 94.94 123 MET A CA 1
ATOM 1035 C C . MET A 1 123 ? 1.501 1.810 -9.989 1.00 94.94 123 MET A C 1
ATOM 1037 O O . MET A 1 123 ? 2.608 1.594 -10.483 1.00 94.94 123 MET A O 1
ATOM 1041 N N . LEU A 1 124 ? 1.283 2.900 -9.241 1.00 95.12 124 LEU A N 1
ATOM 1042 C CA . LEU A 1 124 ? 2.353 3.851 -8.920 1.00 95.12 124 LEU A CA 1
ATOM 1043 C C . LEU A 1 124 ? 3.465 3.182 -8.103 1.00 95.12 124 LEU A C 1
ATOM 1045 O O . LEU A 1 124 ? 4.644 3.406 -8.374 1.00 95.12 124 LEU A O 1
ATOM 1049 N N . TYR A 1 125 ? 3.117 2.315 -7.146 1.00 94.50 125 TYR A N 1
ATOM 1050 C CA . TYR A 1 125 ? 4.115 1.571 -6.376 1.00 94.50 125 TYR A CA 1
ATOM 1051 C C . TYR A 1 125 ? 4.982 0.691 -7.290 1.00 94.50 125 TYR A C 1
ATOM 1053 O O . TYR A 1 125 ? 6.214 0.724 -7.190 1.00 94.50 125 TYR A O 1
ATOM 1061 N N . TYR A 1 126 ? 4.370 -0.048 -8.220 1.00 94.62 126 TYR A N 1
ATOM 1062 C CA . TYR A 1 126 ? 5.115 -0.895 -9.155 1.00 94.62 126 TYR A CA 1
ATOM 1063 C C . TYR A 1 126 ? 5.962 -0.091 -10.146 1.00 94.62 126 TYR A C 1
ATOM 1065 O O . TYR A 1 126 ? 7.123 -0.448 -10.363 1.00 94.62 126 TYR A O 1
ATOM 1073 N N . LYS A 1 127 ? 5.453 1.039 -10.663 1.00 96.06 127 LYS A N 1
ATOM 1074 C CA . LYS A 1 127 ? 6.239 1.987 -11.474 1.00 96.06 127 LYS A CA 1
ATOM 1075 C C . LYS A 1 127 ? 7.487 2.448 -10.724 1.00 96.06 127 LYS A C 1
ATOM 1077 O O . LYS A 1 127 ? 8.593 2.353 -11.253 1.00 96.06 127 LYS A O 1
ATOM 1082 N N . GLY A 1 128 ? 7.326 2.901 -9.478 1.00 95.75 128 GLY A N 1
ATOM 1083 C CA . GLY A 1 128 ? 8.436 3.350 -8.634 1.00 95.75 128 GLY A CA 1
ATOM 1084 C C . GLY A 1 128 ? 9.459 2.241 -8.379 1.00 95.75 128 GLY A C 1
ATOM 1085 O O . GLY A 1 128 ? 10.666 2.466 -8.492 1.00 95.75 128 GLY A O 1
ATOM 1086 N N . LYS A 1 129 ? 8.991 1.017 -8.099 1.00 94.19 129 LYS A N 1
ATOM 1087 C CA . LYS A 1 129 ? 9.850 -0.157 -7.872 1.00 94.19 129 LYS A CA 1
ATOM 1088 C C . LYS A 1 129 ? 10.664 -0.518 -9.115 1.00 94.19 129 LYS A C 1
ATOM 1090 O O . LYS A 1 129 ? 11.864 -0.768 -8.991 1.00 94.19 129 LYS A O 1
ATOM 1095 N N . ALA A 1 130 ? 10.044 -0.525 -10.292 1.00 95.69 130 ALA A N 1
ATOM 1096 C CA . ALA A 1 130 ? 10.725 -0.792 -11.554 1.00 95.69 130 ALA A CA 1
ATOM 1097 C C . ALA A 1 130 ? 11.792 0.278 -11.856 1.00 95.69 130 ALA A C 1
ATOM 1099 O O . ALA A 1 130 ? 12.948 -0.070 -12.095 1.00 95.69 130 ALA A O 1
ATOM 1100 N N . LEU A 1 131 ? 11.451 1.568 -11.729 1.00 96.69 131 LEU A N 1
ATOM 1101 C CA . LEU A 1 131 ? 12.394 2.688 -11.892 1.00 96.69 131 LEU A CA 1
ATOM 1102 C C . LEU A 1 131 ? 13.600 2.569 -10.953 1.00 96.69 131 LEU A C 1
ATOM 1104 O O . LEU A 1 131 ? 14.748 2.682 -11.383 1.00 96.69 131 LEU A O 1
ATOM 1108 N N . PHE A 1 132 ? 13.358 2.252 -9.679 1.00 94.12 132 PHE A N 1
ATOM 1109 C CA . PHE A 1 132 ? 14.430 2.052 -8.708 1.00 94.12 132 PHE A CA 1
ATOM 1110 C C . PHE A 1 132 ? 15.369 0.904 -9.106 1.00 94.12 132 PHE A C 1
ATOM 1112 O O . PHE A 1 132 ? 16.589 1.024 -8.969 1.00 94.12 132 PHE A O 1
ATOM 1119 N N . LYS A 1 133 ? 14.823 -0.208 -9.618 1.00 92.12 133 LYS A N 1
ATOM 1120 C CA . LYS A 1 133 ? 15.609 -1.357 -10.097 1.00 92.12 133 LYS A CA 1
ATOM 1121 C C . LYS A 1 133 ? 16.404 -1.039 -11.370 1.00 92.12 133 LYS A C 1
ATOM 1123 O O . LYS A 1 133 ? 17.508 -1.555 -11.516 1.00 92.12 133 LYS A O 1
ATOM 1128 N N . MET A 1 134 ? 15.910 -0.129 -12.212 1.00 93.38 134 MET A N 1
ATOM 1129 C CA . MET A 1 134 ? 16.642 0.451 -13.351 1.00 93.38 134 MET A CA 1
ATOM 1130 C C . MET A 1 134 ? 17.697 1.491 -12.942 1.00 93.38 134 MET A C 1
ATOM 1132 O O . MET A 1 134 ? 18.389 2.025 -13.802 1.00 93.38 134 MET A O 1
ATOM 1136 N N . LYS A 1 135 ? 17.846 1.773 -11.640 1.00 92.50 135 LYS A N 1
ATOM 1137 C CA . LYS A 1 135 ? 18.712 2.824 -11.076 1.00 92.50 135 LYS A CA 1
ATOM 1138 C C . LYS A 1 135 ? 18.294 4.258 -11.438 1.00 92.50 135 LYS A C 1
ATOM 1140 O O . LYS A 1 135 ? 19.029 5.192 -11.117 1.00 92.50 135 LYS A O 1
ATOM 1145 N N . ASP A 1 136 ? 17.093 4.461 -11.978 1.00 94.75 136 ASP A N 1
ATOM 1146 C CA . ASP A 1 136 ? 16.501 5.789 -12.166 1.00 94.75 136 ASP A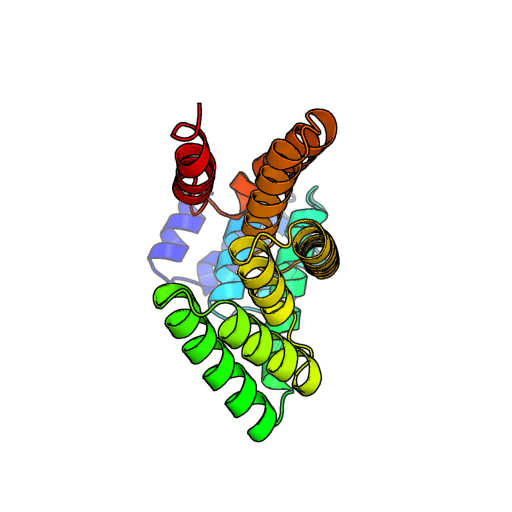 CA 1
ATOM 1147 C C . ASP A 1 136 ? 15.913 6.300 -10.839 1.00 94.75 136 ASP A C 1
ATOM 1149 O O . ASP A 1 136 ? 14.704 6.316 -10.592 1.00 94.75 136 ASP A O 1
ATOM 1153 N N . ASN A 1 137 ? 16.811 6.661 -9.918 1.00 92.75 137 ASN A N 1
ATOM 1154 C CA . ASN A 1 137 ? 16.442 7.035 -8.555 1.00 92.75 137 ASN A CA 1
ATOM 1155 C C . ASN A 1 137 ? 15.665 8.364 -8.496 1.00 92.75 137 ASN A C 1
ATOM 1157 O O . ASN A 1 137 ? 14.881 8.558 -7.566 1.00 92.75 137 ASN A O 1
ATOM 1161 N N . PHE A 1 138 ? 15.868 9.273 -9.458 1.00 94.00 138 PHE A N 1
ATOM 1162 C CA . PHE A 1 138 ? 15.169 10.560 -9.496 1.00 94.00 138 PHE A CA 1
ATOM 1163 C C . PHE A 1 138 ? 13.684 10.360 -9.801 1.00 94.00 138 PHE A C 1
ATOM 1165 O O . PHE A 1 138 ? 12.831 10.778 -9.012 1.00 94.00 138 PHE A O 1
ATOM 1172 N N . ASN A 1 139 ? 13.367 9.650 -10.889 1.00 96.62 139 ASN A N 1
ATOM 1173 C CA . ASN A 1 139 ? 11.977 9.383 -11.243 1.00 96.62 139 ASN A CA 1
ATOM 1174 C C . ASN A 1 139 ? 11.325 8.419 -10.248 1.00 96.62 139 ASN A C 1
ATOM 1176 O O . ASN A 1 139 ? 10.186 8.651 -9.842 1.00 96.62 139 ASN A O 1
ATOM 1180 N N . ALA A 1 140 ? 12.053 7.404 -9.762 1.00 96.50 140 ALA A N 1
ATOM 1181 C CA . ALA A 1 140 ? 11.548 6.515 -8.715 1.00 96.50 140 ALA A CA 1
ATOM 1182 C C . ALA A 1 140 ? 11.119 7.295 -7.464 1.00 96.50 140 ALA A C 1
ATOM 1184 O O . ALA A 1 140 ? 10.024 7.079 -6.945 1.00 96.50 140 ALA A O 1
ATOM 1185 N N . ARG A 1 141 ? 11.948 8.243 -7.002 1.00 95.69 141 ARG A N 1
ATOM 1186 C CA . ARG A 1 141 ? 11.629 9.103 -5.854 1.00 95.69 141 ARG A CA 1
ATOM 1187 C C . ARG A 1 141 ? 10.329 9.870 -6.075 1.00 95.69 141 ARG A C 1
ATOM 1189 O O . ARG A 1 141 ? 9.485 9.880 -5.183 1.00 95.69 141 ARG A O 1
ATOM 1196 N N . ASN A 1 142 ? 10.170 10.509 -7.232 1.00 96.50 142 ASN A N 1
ATOM 1197 C CA . ASN A 1 142 ? 8.981 11.311 -7.524 1.00 96.50 142 ASN A CA 1
ATOM 1198 C C . ASN A 1 142 ? 7.711 10.447 -7.531 1.00 96.50 142 ASN A C 1
ATOM 1200 O O . ASN A 1 142 ? 6.722 10.817 -6.900 1.00 96.50 142 ASN A O 1
ATOM 1204 N N . VAL A 1 143 ? 7.775 9.259 -8.137 1.00 96.44 143 VAL A N 1
ATOM 1205 C CA . VAL A 1 143 ? 6.652 8.311 -8.170 1.00 96.44 143 VAL A CA 1
ATOM 1206 C C . VAL A 1 143 ? 6.310 7.778 -6.773 1.00 96.44 143 VAL A C 1
ATOM 1208 O O . VAL A 1 143 ? 5.137 7.704 -6.416 1.00 96.44 143 VAL A O 1
ATOM 1211 N N . PHE A 1 144 ? 7.298 7.456 -5.931 1.00 95.81 144 PHE A N 1
ATOM 1212 C CA . PHE A 1 144 ? 7.016 7.024 -4.556 1.00 95.81 144 PHE A CA 1
ATOM 1213 C C . PHE A 1 144 ? 6.412 8.139 -3.696 1.00 95.81 144 PHE A C 1
ATOM 1215 O O . PHE A 1 144 ? 5.540 7.867 -2.872 1.00 95.81 144 PHE A O 1
ATOM 1222 N N . LEU A 1 145 ? 6.830 9.393 -3.894 1.00 94.44 145 LEU A N 1
ATOM 1223 C CA . LEU A 1 145 ? 6.212 10.539 -3.225 1.00 94.44 145 LEU A CA 1
ATOM 1224 C C . LEU A 1 145 ? 4.759 10.744 -3.671 1.00 94.44 145 LEU A C 1
ATOM 1226 O O . LEU A 1 145 ? 3.917 11.073 -2.838 1.00 94.44 145 LEU A O 1
ATOM 1230 N N . GLU A 1 146 ? 4.451 10.530 -4.951 1.00 93.81 146 GLU A N 1
ATOM 1231 C CA . GLU A 1 146 ? 3.074 10.526 -5.458 1.00 93.81 146 GLU A CA 1
ATOM 1232 C C . GLU A 1 146 ? 2.254 9.403 -4.813 1.00 93.81 146 GLU A C 1
ATOM 1234 O O . GLU A 1 146 ? 1.196 9.662 -4.241 1.00 93.81 146 GLU A O 1
ATOM 1239 N N . TYR A 1 147 ? 2.789 8.182 -4.789 1.00 92.56 147 TYR A N 1
ATOM 1240 C CA . TYR A 1 147 ? 2.134 7.039 -4.161 1.00 92.56 147 TYR A CA 1
ATOM 1241 C C . TYR A 1 147 ? 1.831 7.273 -2.669 1.00 92.56 147 TYR A C 1
ATOM 1243 O O . TYR A 1 147 ? 0.742 6.950 -2.205 1.00 92.56 147 TYR A O 1
ATOM 1251 N N . ILE A 1 148 ? 2.741 7.896 -1.910 1.00 90.62 148 ILE A N 1
ATOM 1252 C CA . ILE A 1 148 ? 2.531 8.209 -0.481 1.00 90.62 148 ILE A CA 1
ATOM 1253 C C . ILE A 1 148 ? 1.431 9.253 -0.261 1.00 90.62 148 ILE A C 1
ATOM 1255 O O . ILE A 1 148 ? 0.756 9.217 0.771 1.00 90.62 148 ILE A O 1
ATOM 1259 N N . LYS A 1 149 ? 1.227 10.183 -1.206 1.00 86.00 149 LYS A N 1
ATOM 1260 C CA . LYS A 1 149 ? 0.103 11.130 -1.133 1.00 86.00 149 LYS A CA 1
ATOM 1261 C C . LYS A 1 149 ? -1.232 10.398 -1.230 1.00 86.00 149 LYS A C 1
ATOM 1263 O O . LYS A 1 149 ? -2.155 10.765 -0.508 1.00 86.00 149 LYS A O 1
ATOM 1268 N N . VAL A 1 150 ? -1.303 9.370 -2.080 1.00 81.62 150 VAL A N 1
ATOM 1269 C CA . VAL A 1 150 ? -2.501 8.536 -2.234 1.00 81.62 150 VAL A CA 1
ATOM 1270 C C . VAL A 1 150 ? -2.637 7.527 -1.099 1.00 81.62 150 VAL A C 1
ATOM 1272 O O . VAL A 1 150 ? -3.740 7.312 -0.641 1.00 81.62 150 VAL A O 1
ATOM 1275 N N . GLY A 1 151 ? -1.540 6.975 -0.583 1.00 66.31 151 GLY A N 1
ATOM 1276 C CA . GLY A 1 151 ? -1.454 6.405 0.758 1.00 66.31 151 GLY A CA 1
ATOM 1277 C C . GLY A 1 151 ? -2.236 5.110 1.031 1.00 66.31 151 GLY A C 1
ATOM 1278 O O . GLY A 1 151 ? -3.102 5.163 1.889 1.00 66.31 151 GLY A O 1
ATOM 1279 N N . SER A 1 152 ? -1.928 3.984 0.370 1.00 74.38 152 SER A N 1
ATOM 1280 C CA . SER A 1 152 ? -2.561 2.648 0.574 1.00 74.38 152 SER A CA 1
ATOM 1281 C C . SER A 1 152 ? -1.603 1.622 1.233 1.00 74.38 152 SER A C 1
ATOM 1283 O O . SER A 1 152 ? -0.573 2.009 1.790 1.00 74.38 152 SER A O 1
ATOM 1285 N N . GLU A 1 153 ? -1.900 0.318 1.210 1.00 76.75 153 GLU A N 1
ATOM 1286 C CA . GLU A 1 153 ? -1.222 -0.760 1.943 1.00 76.75 153 GLU A CA 1
ATOM 1287 C C . GLU A 1 153 ? 0.303 -0.860 1.780 1.00 76.75 153 GLU A C 1
ATOM 1289 O O . GLU A 1 153 ? 0.974 -1.452 2.620 1.00 76.75 153 GLU A O 1
ATOM 1294 N N . ARG A 1 154 ? 0.892 -0.307 0.714 1.00 84.56 154 ARG A N 1
ATOM 1295 C CA . ARG A 1 154 ? 2.355 -0.372 0.474 1.00 84.56 154 ARG A CA 1
ATOM 1296 C C . ARG A 1 154 ? 3.124 0.881 0.864 1.00 84.56 154 ARG A C 1
ATOM 1298 O O . ARG A 1 154 ? 4.265 1.056 0.436 1.00 84.56 154 ARG A O 1
ATOM 1305 N N . VAL A 1 155 ? 2.517 1.797 1.621 1.00 87.56 155 VAL A N 1
ATOM 1306 C CA . VAL A 1 155 ? 3.164 3.066 2.011 1.00 87.56 155 VAL A CA 1
ATOM 1307 C C . VAL A 1 155 ? 4.465 2.827 2.771 1.00 87.56 155 VAL A C 1
ATOM 1309 O O . VAL A 1 155 ? 5.465 3.486 2.492 1.00 87.56 155 VAL A O 1
ATOM 1312 N N . ASN A 1 156 ? 4.491 1.840 3.667 1.00 83.12 156 ASN A N 1
ATOM 1313 C CA . ASN A 1 156 ? 5.715 1.433 4.356 1.00 83.12 156 ASN A CA 1
ATOM 1314 C C . ASN A 1 156 ? 6.826 1.027 3.368 1.00 83.12 156 ASN A C 1
ATOM 1316 O O . ASN A 1 156 ? 7.954 1.506 3.475 1.00 83.12 156 ASN A O 1
ATOM 1320 N N . LYS A 1 157 ? 6.498 0.216 2.354 1.00 85.44 157 LYS A N 1
ATOM 1321 C CA . LYS A 1 157 ? 7.443 -0.206 1.311 1.00 85.44 157 LYS A CA 1
ATOM 1322 C C . LYS A 1 157 ? 7.916 0.973 0.461 1.00 85.44 157 LYS A C 1
ATOM 1324 O O . LYS A 1 157 ? 9.086 1.032 0.100 1.00 85.44 157 LYS A O 1
ATOM 1329 N N . ALA A 1 158 ? 7.046 1.934 0.158 1.00 90.94 158 ALA A N 1
ATOM 1330 C CA . ALA A 1 158 ? 7.447 3.149 -0.548 1.00 90.94 158 ALA A CA 1
ATOM 1331 C C . ALA A 1 158 ? 8.457 3.977 0.266 1.00 90.94 158 ALA A C 1
ATOM 1333 O O . ALA A 1 158 ? 9.463 4.430 -0.283 1.00 90.94 158 ALA A O 1
ATOM 1334 N N . TYR A 1 159 ? 8.255 4.109 1.582 1.00 90.56 159 TYR A N 1
ATOM 1335 C CA . TYR A 1 159 ? 9.234 4.766 2.447 1.00 90.56 159 TYR A CA 1
ATOM 1336 C C . TYR A 1 159 ? 10.577 4.019 2.516 1.00 90.56 159 TYR A C 1
ATOM 1338 O O . TYR A 1 159 ? 11.617 4.678 2.518 1.00 90.56 159 TYR A O 1
ATOM 1346 N N . ILE A 1 160 ? 10.588 2.678 2.469 1.00 87.44 160 ILE A N 1
ATOM 1347 C CA . ILE A 1 160 ? 11.825 1.873 2.369 1.00 87.44 160 ILE A CA 1
ATOM 1348 C C . ILE A 1 160 ? 12.648 2.269 1.136 1.00 87.44 160 ILE A C 1
ATOM 1350 O O . ILE A 1 160 ? 13.863 2.490 1.225 1.00 87.44 160 ILE A O 1
ATOM 1354 N N . PHE A 1 161 ? 11.994 2.393 -0.021 1.00 90.75 161 PHE A N 1
ATOM 1355 C CA . PHE A 1 161 ? 12.669 2.817 -1.244 1.00 90.75 161 PHE A CA 1
ATOM 1356 C C . PHE A 1 161 ? 13.161 4.262 -1.153 1.00 90.75 161 PHE A C 1
ATOM 1358 O O . PHE A 1 161 ? 14.298 4.537 -1.533 1.00 90.75 161 PHE A O 1
ATOM 1365 N N . LEU A 1 162 ? 12.363 5.180 -0.602 1.00 93.12 162 LEU A N 1
ATOM 1366 C CA . LEU A 1 162 ? 12.770 6.576 -0.415 1.00 93.12 162 LEU A CA 1
ATOM 1367 C C . LEU A 1 162 ? 13.957 6.729 0.542 1.00 93.12 162 LEU A C 1
ATOM 1369 O O . LEU A 1 162 ? 14.864 7.523 0.274 1.00 93.12 162 LEU A O 1
ATOM 1373 N N . HIS A 1 163 ? 13.990 5.949 1.623 1.00 90.62 163 HIS A N 1
ATOM 1374 C CA . HIS A 1 163 ? 15.131 5.872 2.530 1.00 90.62 163 HIS A CA 1
ATOM 1375 C C . HIS A 1 163 ? 16.384 5.395 1.783 1.00 90.62 163 HIS A C 1
ATOM 1377 O O . HIS A 1 163 ? 17.416 6.066 1.811 1.00 90.62 163 HIS A O 1
ATOM 1383 N N . SER A 1 164 ? 16.263 4.297 1.030 1.00 87.25 164 SER A N 1
ATOM 1384 C CA . SER A 1 164 ? 17.357 3.729 0.237 1.00 87.25 164 SER A CA 1
ATOM 1385 C C . SER A 1 164 ? 17.879 4.710 -0.820 1.00 87.25 164 SER A C 1
ATOM 1387 O O . SER A 1 164 ? 19.086 4.888 -0.952 1.00 87.25 164 SER A O 1
ATOM 1389 N N . ILE A 1 165 ? 16.991 5.393 -1.551 1.00 90.94 165 ILE A N 1
ATOM 1390 C CA . ILE A 1 165 ? 17.362 6.445 -2.512 1.00 90.94 165 ILE A CA 1
ATOM 1391 C C . ILE A 1 165 ? 18.114 7.577 -1.806 1.00 90.94 165 ILE A C 1
ATOM 1393 O O . ILE A 1 165 ? 19.141 8.024 -2.307 1.00 90.94 165 ILE A O 1
ATOM 1397 N N . SER A 1 166 ? 17.642 8.014 -0.635 1.00 89.31 166 SER A N 1
ATOM 1398 C CA . SER A 1 166 ? 18.257 9.115 0.121 1.00 89.31 166 SER A CA 1
ATOM 1399 C C . SER A 1 166 ? 19.680 8.793 0.572 1.00 89.31 166 SER A C 1
ATOM 1401 O O . SER A 1 166 ? 20.543 9.666 0.519 1.00 89.31 166 SER A O 1
ATOM 1403 N N . ILE A 1 167 ? 19.940 7.540 0.962 1.00 87.44 167 ILE A N 1
ATOM 1404 C CA . ILE A 1 167 ? 21.295 7.064 1.267 1.00 87.44 167 ILE A CA 1
ATOM 1405 C C . ILE A 1 167 ? 22.181 7.119 0.016 1.00 87.44 167 ILE A C 1
ATOM 1407 O O . ILE A 1 167 ? 23.290 7.642 0.098 1.00 87.44 167 ILE A O 1
ATOM 1411 N N . LYS A 1 168 ? 21.689 6.648 -1.141 1.00 82.81 168 LYS A N 1
ATOM 1412 C CA . LYS A 1 168 ? 22.452 6.654 -2.407 1.00 82.81 168 LYS A CA 1
ATOM 1413 C C . LYS A 1 168 ? 22.853 8.054 -2.866 1.00 82.81 168 LYS A C 1
ATOM 1415 O O . LYS A 1 168 ? 23.905 8.212 -3.464 1.00 82.81 168 LYS A O 1
ATOM 1420 N N . VAL A 1 169 ? 22.018 9.058 -2.604 1.00 85.81 169 VAL A N 1
ATOM 1421 C CA . VAL A 1 169 ? 22.317 10.465 -2.932 1.00 85.81 169 VAL A CA 1
ATOM 1422 C C . VAL A 1 169 ? 22.962 11.220 -1.761 1.00 85.81 169 VAL A C 1
ATOM 1424 O O . VAL A 1 169 ? 22.956 12.447 -1.739 1.00 85.81 169 VAL A O 1
ATOM 1427 N N . HIS A 1 170 ? 23.480 10.495 -0.762 1.00 83.50 170 HIS A N 1
ATOM 1428 C CA . HIS A 1 170 ? 24.178 11.020 0.417 1.00 83.50 170 HIS A CA 1
ATOM 1429 C C . HIS A 1 170 ? 23.390 12.057 1.243 1.00 83.50 170 HIS A C 1
ATOM 1431 O O . HIS A 1 170 ? 23.964 12.880 1.955 1.00 83.50 170 HIS A O 1
ATOM 1437 N N . SER A 1 171 ? 22.055 11.990 1.230 1.00 89.00 171 SER A N 1
ATOM 1438 C CA . SER A 1 171 ? 21.195 12.866 2.030 1.00 89.00 171 SER A CA 1
ATOM 1439 C C . SER A 1 171 ? 20.807 12.209 3.358 1.00 89.00 171 SER A C 1
ATOM 1441 O O . SER A 1 171 ? 19.742 11.599 3.497 1.00 89.00 171 SER A O 1
ATOM 1443 N N . LYS A 1 172 ? 21.665 12.359 4.375 1.00 86.19 172 LYS A N 1
ATOM 1444 C CA . LYS A 1 172 ? 21.434 11.811 5.728 1.00 86.19 172 LYS A CA 1
ATOM 1445 C C . LYS A 1 172 ? 20.145 12.342 6.366 1.00 86.19 172 LYS A C 1
ATOM 1447 O O . LYS A 1 172 ? 19.408 11.581 6.988 1.00 86.19 172 LYS A O 1
ATOM 1452 N N . THR A 1 173 ? 19.845 13.627 6.178 1.00 91.88 173 THR A N 1
ATOM 1453 C CA . THR A 1 173 ? 18.635 14.267 6.716 1.00 91.88 173 THR A CA 1
ATOM 1454 C C . THR A 1 173 ? 17.365 13.629 6.157 1.00 91.88 173 THR A C 1
ATOM 1456 O O . THR A 1 173 ? 16.484 13.247 6.927 1.00 91.88 173 THR A O 1
ATOM 1459 N N . MET A 1 174 ? 17.288 13.438 4.835 1.00 90.56 174 MET A N 1
ATOM 1460 C CA . MET A 1 174 ? 16.127 12.802 4.204 1.00 90.56 174 MET A CA 1
ATOM 1461 C C . MET A 1 174 ? 16.033 11.317 4.548 1.00 90.56 174 MET A C 1
ATOM 1463 O O . MET A 1 174 ? 14.943 10.821 4.823 1.00 90.56 174 MET A O 1
ATOM 1467 N N . ALA A 1 175 ? 17.166 10.613 4.606 1.00 87.31 175 ALA A N 1
ATOM 1468 C CA . ALA A 1 175 ? 17.193 9.215 5.023 1.00 87.31 175 ALA A CA 1
ATOM 1469 C C . ALA A 1 175 ? 16.620 9.042 6.442 1.00 87.31 175 ALA A C 1
ATOM 1471 O O . ALA A 1 175 ? 15.764 8.182 6.653 1.00 87.31 175 ALA A O 1
ATOM 1472 N N . ASN A 1 176 ? 17.027 9.891 7.391 1.00 87.31 176 ASN A N 1
ATOM 1473 C CA . ASN A 1 176 ? 16.510 9.879 8.761 1.00 87.31 176 ASN A CA 1
ATOM 1474 C C . ASN A 1 176 ? 15.023 10.244 8.830 1.00 87.31 176 ASN A C 1
ATOM 1476 O O . ASN A 1 176 ? 14.283 9.631 9.597 1.00 87.31 176 ASN A O 1
ATOM 1480 N N . TYR A 1 177 ? 14.579 11.211 8.022 1.00 91.69 177 TYR A N 1
ATOM 1481 C CA . TYR A 1 177 ? 13.165 11.564 7.921 1.00 91.69 177 TYR A CA 1
ATOM 1482 C C . TYR A 1 177 ? 12.318 10.360 7.489 1.00 91.69 177 TYR A C 1
ATOM 1484 O O . TYR A 1 177 ? 11.378 9.994 8.190 1.00 91.69 177 TYR A O 1
ATOM 1492 N N . TYR A 1 178 ? 12.682 9.692 6.390 1.00 89.50 178 TYR A N 1
ATOM 1493 C CA . TYR A 1 178 ? 11.920 8.539 5.902 1.00 89.50 178 TYR A CA 1
ATOM 1494 C C . TYR A 1 178 ? 11.967 7.350 6.858 1.00 89.50 178 TYR A C 1
ATOM 1496 O O . TYR A 1 178 ? 10.947 6.693 7.034 1.00 89.50 178 TYR A O 1
ATOM 1504 N N . LYS A 1 179 ? 13.101 7.120 7.533 1.00 85.50 179 LYS A N 1
ATOM 1505 C CA . LYS A 1 179 ? 13.187 6.112 8.595 1.00 85.50 179 LYS A CA 1
ATOM 1506 C C . LYS A 1 179 ? 12.188 6.405 9.720 1.00 85.50 179 LYS A C 1
ATOM 1508 O O . LYS A 1 179 ? 11.417 5.534 10.088 1.00 85.50 179 LYS A O 1
ATOM 1513 N N . LYS A 1 180 ? 12.121 7.652 10.194 1.00 86.81 180 LYS A N 1
ATOM 1514 C CA . LYS A 1 180 ? 11.158 8.051 11.231 1.00 86.81 180 LYS A CA 1
ATOM 1515 C C . LYS A 1 180 ? 9.704 7.844 10.792 1.00 86.81 180 LYS A C 1
ATOM 1517 O O . LYS A 1 180 ? 8.876 7.463 11.612 1.00 86.81 180 LYS A O 1
ATOM 1522 N N . GLU A 1 181 ? 9.373 8.108 9.527 1.00 87.38 181 GLU A N 1
ATOM 1523 C CA . GLU A 1 181 ? 8.028 7.828 9.001 1.00 87.38 181 GLU A CA 1
ATOM 1524 C C . GLU A 1 181 ? 7.744 6.320 8.893 1.00 87.38 181 GLU A C 1
ATOM 1526 O O . GLU A 1 181 ? 6.623 5.898 9.166 1.00 87.38 181 GLU A O 1
ATOM 1531 N N . MET A 1 182 ? 8.747 5.496 8.567 1.00 83.19 182 MET A N 1
ATOM 1532 C CA . MET A 1 182 ? 8.629 4.032 8.598 1.00 83.19 182 MET A CA 1
ATOM 1533 C C . MET A 1 182 ? 8.373 3.509 10.010 1.00 83.19 182 MET A C 1
ATOM 1535 O O . MET A 1 182 ? 7.433 2.742 10.195 1.00 83.19 182 MET A O 1
ATOM 1539 N N . ASP A 1 183 ? 9.154 3.962 10.993 1.00 79.38 183 ASP A N 1
ATOM 1540 C CA . ASP A 1 183 ? 9.063 3.520 12.391 1.00 79.38 183 ASP A CA 1
ATOM 1541 C C . ASP A 1 183 ? 7.672 3.822 12.986 1.00 79.38 183 ASP A C 1
ATOM 1543 O O .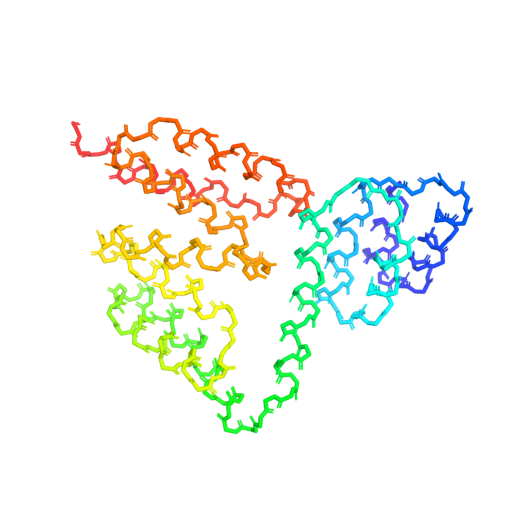 ASP A 1 183 ? 7.119 3.033 13.749 1.00 79.38 183 ASP A O 1
ATOM 1547 N N . LYS A 1 184 ? 7.040 4.936 12.584 1.00 80.38 184 LYS A N 1
ATOM 1548 C CA . LYS A 1 184 ? 5.646 5.240 12.963 1.00 80.38 184 LYS A CA 1
ATOM 1549 C C . LYS A 1 184 ? 4.651 4.214 12.416 1.00 80.38 184 LYS A C 1
ATOM 1551 O O . LYS A 1 184 ? 3.662 3.911 13.073 1.00 80.38 184 LYS A O 1
ATOM 1556 N N . LEU A 1 185 ? 4.897 3.704 11.210 1.00 78.69 185 LEU A N 1
ATOM 1557 C CA . LEU A 1 185 ? 4.006 2.774 10.518 1.00 78.69 185 LEU A CA 1
ATOM 1558 C C . LEU A 1 185 ? 4.242 1.315 10.896 1.00 78.69 185 LEU A C 1
ATOM 1560 O O . LEU A 1 185 ? 3.346 0.500 10.696 1.00 78.69 185 LEU A O 1
ATOM 1564 N N . GLU A 1 186 ? 5.405 0.968 11.444 1.00 72.81 186 GLU A N 1
ATOM 1565 C CA . GLU A 1 186 ? 5.728 -0.393 11.886 1.00 72.81 186 GLU A CA 1
ATOM 1566 C C . GLU A 1 186 ? 4.633 -0.982 12.785 1.00 72.81 186 GLU A C 1
ATOM 1568 O O . GLU A 1 186 ? 4.236 -2.137 12.613 1.00 72.81 186 GLU A O 1
ATOM 1573 N N . TYR A 1 187 ? 4.062 -0.141 13.650 1.00 71.81 187 TYR A N 1
ATOM 1574 C CA . TYR A 1 187 ? 2.939 -0.491 14.510 1.00 71.81 187 TYR A CA 1
ATOM 1575 C C . TYR A 1 187 ? 1.694 -0.951 13.728 1.00 71.81 187 TYR A C 1
ATOM 1577 O O . TYR A 1 187 ? 1.083 -1.957 14.084 1.00 71.81 187 TYR A O 1
ATOM 1585 N N . LEU A 1 188 ? 1.335 -0.253 12.642 1.00 72.81 188 LEU A N 1
ATOM 1586 C CA . LEU A 1 188 ? 0.170 -0.569 11.803 1.00 72.81 188 LEU A CA 1
ATOM 1587 C C . LEU A 1 188 ? 0.336 -1.907 11.073 1.00 72.81 188 LEU A C 1
ATOM 1589 O O . LEU A 1 188 ? -0.613 -2.680 10.958 1.00 72.81 188 LEU A O 1
ATOM 1593 N N . TYR A 1 189 ? 1.550 -2.177 10.592 1.00 68.62 189 TYR A N 1
ATOM 1594 C CA . TYR A 1 189 ? 1.863 -3.369 9.803 1.00 68.62 189 TYR A CA 1
ATOM 1595 C C . TYR A 1 189 ? 2.277 -4.581 10.653 1.00 68.62 189 TYR A C 1
ATOM 1597 O O . TYR A 1 189 ? 2.553 -5.630 10.071 1.00 68.62 189 TYR A O 1
ATOM 1605 N N . GLN A 1 190 ? 2.321 -4.444 11.990 1.00 61.12 190 GLN A N 1
ATOM 1606 C CA . GLN A 1 190 ? 2.565 -5.506 12.980 1.00 61.12 190 GLN A CA 1
ATOM 1607 C C . GLN A 1 190 ? 3.566 -6.570 12.497 1.00 61.12 190 GLN A C 1
ATOM 1609 O O . GLN A 1 190 ? 3.227 -7.744 12.378 1.00 61.12 190 GLN A O 1
ATOM 1614 N N . SER A 1 191 ? 4.803 -6.160 12.202 1.00 50.34 191 SER A N 1
ATOM 1615 C CA . SER A 1 191 ? 5.934 -7.021 11.797 1.00 50.34 191 SER A CA 1
ATOM 1616 C C . SER A 1 191 ? 5.916 -7.680 10.402 1.00 50.34 191 SER A C 1
ATOM 1618 O O . SER A 1 191 ? 6.853 -8.400 10.078 1.00 50.34 191 SER A O 1
ATOM 1620 N N . ASN A 1 192 ? 5.007 -7.311 9.486 1.00 46.16 192 ASN A N 1
ATOM 1621 C CA . ASN A 1 192 ? 5.209 -7.556 8.037 1.00 46.16 192 ASN A CA 1
ATOM 1622 C C . ASN A 1 192 ? 6.192 -6.559 7.379 1.00 46.16 192 ASN A C 1
ATOM 1624 O O . ASN A 1 192 ? 6.243 -6.409 6.153 1.00 46.16 192 ASN A O 1
ATOM 1628 N N . PHE A 1 193 ? 6.972 -5.849 8.194 1.00 48.94 193 PHE A N 1
ATOM 1629 C CA . PHE A 1 193 ? 8.160 -5.151 7.737 1.00 48.94 193 PHE A CA 1
ATOM 1630 C C . PHE A 1 193 ? 9.205 -6.203 7.391 1.00 48.94 193 PHE A C 1
ATOM 1632 O O . PHE A 1 193 ? 9.912 -6.698 8.267 1.00 48.94 193 PHE A O 1
ATOM 1639 N N . ASP A 1 194 ? 9.324 -6.544 6.110 1.00 47.41 194 ASP A N 1
ATOM 1640 C CA . ASP A 1 194 ? 10.491 -7.295 5.679 1.00 47.41 194 ASP A CA 1
ATOM 1641 C C . ASP A 1 194 ? 11.699 -6.348 5.706 1.00 47.41 194 ASP A C 1
ATOM 1643 O O . ASP A 1 194 ? 12.094 -5.759 4.702 1.00 47.41 194 ASP A O 1
ATOM 1647 N N . TYR A 1 195 ? 12.281 -6.141 6.891 1.00 46.31 195 TYR A N 1
ATOM 1648 C CA . TYR A 1 195 ? 13.555 -5.439 7.040 1.00 46.31 195 TYR A CA 1
ATOM 1649 C C . TYR A 1 195 ? 14.662 -6.140 6.239 1.00 46.31 195 TYR A C 1
ATOM 1651 O O . TYR A 1 195 ? 15.674 -5.498 5.953 1.00 46.31 195 TYR A O 1
ATOM 1659 N N . LYS A 1 196 ? 14.470 -7.397 5.789 1.00 47.00 196 LYS A N 1
ATOM 1660 C CA . LYS A 1 196 ? 15.370 -8.011 4.810 1.00 47.00 196 LYS A CA 1
ATOM 1661 C C . LYS A 1 196 ?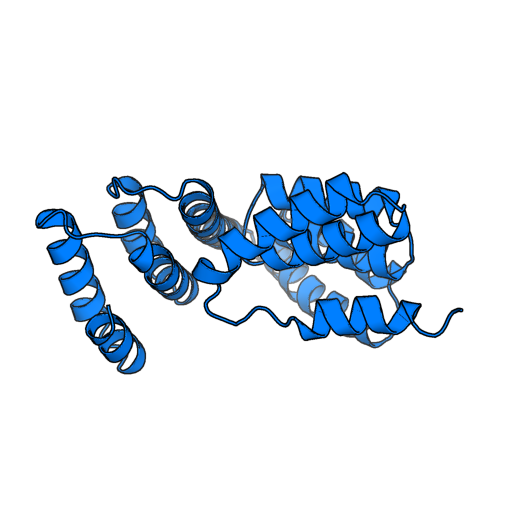 15.322 -7.303 3.466 1.00 47.00 196 LYS A C 1
ATOM 1663 O O . LYS A 1 196 ? 16.348 -7.332 2.814 1.00 47.00 196 LYS A O 1
ATOM 1668 N N . ASP A 1 197 ? 14.250 -6.616 3.060 1.00 48.22 197 ASP A N 1
ATOM 1669 C CA . ASP A 1 197 ? 14.278 -5.770 1.855 1.00 48.22 197 ASP A CA 1
ATOM 1670 C C . ASP A 1 197 ? 15.218 -4.570 2.060 1.00 48.22 197 ASP A C 1
ATOM 1672 O O . ASP A 1 197 ? 16.021 -4.265 1.180 1.00 48.22 197 ASP A O 1
ATOM 1676 N N . ILE A 1 198 ? 15.201 -3.923 3.235 1.00 49.75 198 ILE A N 1
ATOM 1677 C CA . ILE A 1 198 ? 16.147 -2.841 3.575 1.00 49.75 198 ILE A CA 1
ATOM 1678 C C . ILE A 1 198 ? 17.573 -3.392 3.634 1.00 49.75 198 ILE A C 1
ATOM 1680 O O . ILE A 1 198 ? 18.476 -2.834 3.019 1.00 49.75 198 ILE A O 1
ATOM 1684 N N . GLU A 1 199 ? 17.792 -4.498 4.343 1.00 45.22 199 GLU A N 1
ATOM 1685 C CA . GLU A 1 199 ? 19.115 -5.092 4.506 1.00 45.22 199 GLU A CA 1
ATOM 1686 C C . GLU A 1 199 ? 19.648 -5.675 3.189 1.00 45.22 199 GLU A C 1
ATOM 1688 O O . GLU A 1 199 ? 20.826 -5.528 2.898 1.00 45.22 199 GLU A O 1
ATOM 1693 N N . TYR A 1 200 ? 18.797 -6.260 2.344 1.00 49.94 200 TYR A N 1
ATOM 1694 C CA . TYR A 1 200 ? 19.107 -6.669 0.972 1.00 49.94 200 TYR A CA 1
ATOM 1695 C C . TYR A 1 200 ? 19.491 -5.449 0.139 1.00 49.94 200 TYR A C 1
ATOM 1697 O O . TYR A 1 200 ? 20.562 -5.437 -0.466 1.00 49.94 200 TYR A O 1
ATOM 1705 N N . HIS A 1 201 ? 18.689 -4.381 0.168 1.00 49.38 201 HIS A N 1
ATOM 1706 C CA . HIS A 1 201 ? 19.003 -3.140 -0.532 1.00 49.38 201 HIS A CA 1
ATOM 1707 C C . HIS A 1 201 ? 20.293 -2.480 -0.033 1.00 49.38 201 HIS A C 1
ATOM 1709 O O . HIS A 1 201 ? 21.014 -1.928 -0.856 1.00 49.38 201 HIS A O 1
ATOM 1715 N N . LEU A 1 202 ? 20.634 -2.591 1.254 1.00 49.38 202 LEU A N 1
ATOM 1716 C CA . LEU A 1 202 ? 21.892 -2.103 1.831 1.00 49.38 202 LEU A CA 1
ATOM 1717 C C . LEU A 1 202 ? 23.084 -3.051 1.565 1.00 49.38 202 LEU A C 1
ATOM 1719 O O . LEU A 1 202 ? 24.201 -2.580 1.357 1.00 49.38 202 LEU A O 1
ATOM 1723 N N . ARG A 1 203 ? 22.878 -4.376 1.517 1.00 45.31 203 ARG A N 1
ATOM 1724 C CA . ARG A 1 203 ? 23.913 -5.397 1.236 1.00 45.31 203 ARG A CA 1
ATOM 1725 C C . ARG A 1 203 ? 24.436 -5.325 -0.196 1.00 45.31 203 ARG A C 1
ATOM 1727 O O . ARG A 1 203 ? 25.614 -5.606 -0.397 1.00 45.31 203 ARG A O 1
ATOM 1734 N N . PHE A 1 204 ? 23.620 -4.893 -1.161 1.00 42.97 204 PHE A N 1
ATOM 1735 C CA . PHE A 1 204 ? 24.100 -4.593 -2.520 1.00 42.97 204 PHE A CA 1
ATOM 1736 C C . PHE A 1 204 ? 25.188 -3.508 -2.550 1.00 42.97 204 PHE A C 1
ATOM 1738 O O . PHE A 1 204 ? 25.957 -3.482 -3.500 1.00 42.97 204 PHE A O 1
ATOM 1745 N N . TYR A 1 205 ? 25.303 -2.671 -1.512 1.00 44.22 205 T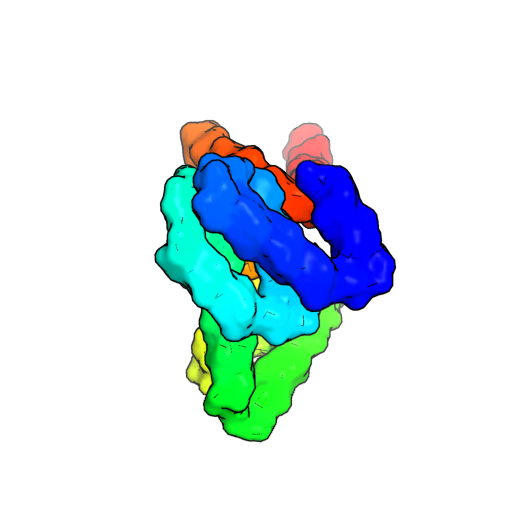YR A N 1
ATOM 1746 C CA . TYR A 1 205 ? 26.274 -1.572 -1.468 1.00 44.22 205 TYR A CA 1
ATOM 1747 C C . TYR A 1 205 ? 27.474 -1.816 -0.551 1.00 44.22 205 TYR A C 1
ATOM 1749 O O . TYR A 1 205 ? 28.499 -1.165 -0.714 1.00 44.22 205 TYR A O 1
ATOM 1757 N N . LYS A 1 206 ? 27.418 -2.793 0.366 1.00 37.06 206 LYS A N 1
ATOM 1758 C CA . LYS A 1 206 ? 28.612 -3.206 1.130 1.00 37.06 206 LYS A CA 1
ATOM 1759 C C . LYS A 1 206 ? 29.654 -3.960 0.288 1.00 37.06 206 LYS A C 1
ATOM 1761 O O . LYS A 1 206 ? 30.732 -4.225 0.797 1.00 37.06 206 LYS A O 1
ATOM 1766 N N . LYS A 1 207 ? 29.340 -4.328 -0.960 1.00 34.94 207 LYS A N 1
ATOM 1767 C CA . LYS A 1 207 ? 30.258 -5.025 -1.881 1.00 34.94 207 LYS A CA 1
ATOM 1768 C C . LYS A 1 207 ? 30.948 -4.114 -2.911 1.00 34.94 207 LYS A C 1
ATOM 1770 O O . LYS A 1 207 ? 31.690 -4.638 -3.731 1.00 34.94 207 LYS A O 1
ATOM 1775 N N . GLU A 1 208 ? 30.713 -2.800 -2.891 1.00 33.56 208 GLU A N 1
ATOM 1776 C CA . GLU A 1 208 ? 31.313 -1.845 -3.848 1.00 33.56 208 GLU A CA 1
ATOM 1777 C C . GLU A 1 208 ? 32.353 -0.891 -3.214 1.00 33.56 208 GLU A C 1
ATOM 1779 O O . GLU A 1 208 ? 32.648 0.153 -3.790 1.00 33.56 208 GLU A O 1
ATOM 1784 N N . TYR A 1 209 ? 32.938 -1.249 -2.063 1.00 32.97 209 TYR A N 1
ATOM 1785 C CA . TYR A 1 209 ? 34.104 -0.562 -1.486 1.00 32.97 209 TYR A CA 1
ATOM 1786 C C . TYR A 1 209 ? 35.221 -1.549 -1.169 1.00 32.97 209 TYR A C 1
ATOM 1788 O O . TYR A 1 209 ? 34.899 -2.609 -0.582 1.00 32.97 209 TYR A O 1
#

Sequence (209 aa):
MDYINELLLQKRYDEVFSCIYSLIEEKKATKELYPILFKLAKIGYHFQVYDILTNLSIPGKMEKRIIENEIKNEQKYMLLNDYQKEIYDDAIWRISEEIKNKAYITAYMYASYAYSITGMPEMLYYKGKALFKMKDNFNARNVFLEYIKVGSERVNKAYIFLHSISIKVHSKTMANYYKKEMDKLEYLYQSNFDYKDIEYHLRFYKKEY